Protein AF-A0A9X5BGC5-F1 (afdb_monomer)

Organism: NCBI:txid2320879

Secondary structure (DSSP, 8-state):
--HHHHHHHHHHHHHHHHHHHHHHHHHHIIIIIS-TTT----HHHHHHHHHHHHHHHHHHHHHHHHHHHHHHHHHHHHHHHHHHHHHHHHHHHHHHHHHHHHHHHHHHHHHHHHHHHHHHHHHHHHHHHHHHHHHHHHHHHHHHHHHHHHHHHHHHHHHHHHHHHHHHHHS-TT-HHHHHHHHHHHHHHHHHHHHHHHHHHHHHHHHHHHHHHT--HHHHHHHHHHHHHHTT-GGGHHHHHHHHHHHHHTTS---SSS-TTHHHHHHHHHHHHHHHHHHHHHHTTTT-

Foldseek 3Di:
DPPPVVVVVVVVVVVVLVVCLVVVLVCCCPPPDPDPPHDPDDPVVNVVVNVVSVVVSVVVVVVVVVVVVVVVVVVVVVVVVVVVVVVVVVVVVVVVVVVVVVVVLVVLLVVLLVVLVVLVVLLVLLLQQLLLLLLLLVCLVVLVVQLVVLVVVLVVLVVVLVVLVVVLVVDDPPPPVVNVVSVVVNVVSVVVSVVSVVSNVVSVVVNVVSCVSNDCPSNVVSLVVSCVSCVPPPLCPVLNVLSVVSVVPSNDDDDDDDDNSPVSVVSSVVSVVSSVSSSVCSSVVVVD

Solvent-accessible surface area (backbone atoms only — not comparable to full-atom values): 15457 Å² total; per-residue (Å²): 144,77,64,75,63,58,55,53,52,52,52,50,51,51,51,50,49,52,50,52,64,60,48,50,61,55,50,45,45,60,67,48,59,71,32,92,86,80,44,90,79,52,74,68,58,50,52,51,51,53,49,50,50,52,47,50,50,54,49,53,52,50,51,52,53,50,50,52,52,50,53,52,51,52,51,52,51,51,53,49,52,48,52,53,50,53,50,51,53,52,52,49,51,53,50,52,52,51,48,55,52,52,51,48,52,52,48,54,37,50,52,39,45,54,52,47,51,52,50,52,54,40,48,53,49,19,55,56,25,42,48,34,24,28,57,30,59,67,50,45,58,63,36,51,51,49,31,52,50,32,49,51,54,37,52,52,44,52,53,52,45,51,55,45,54,56,48,57,74,67,53,60,87,86,43,60,68,59,54,53,51,50,51,53,53,42,52,55,46,49,55,50,40,56,52,35,50,50,54,27,51,52,31,47,49,53,41,50,52,36,55,61,62,21,46,47,63,63,19,51,54,29,48,52,52,51,51,64,74,41,70,87,40,77,77,36,49,65,34,51,51,45,50,50,50,51,62,64,49,47,81,58,86,80,84,87,83,77,58,92,70,48,66,64,53,55,51,52,50,51,39,50,50,37,45,50,54,32,46,56,44,56,43,70,49,71,89,112

Sequence (288 aa):
MKNKGYAKIIIWIIVLYIVVSTFIPIIFKYAIFENPTLSNLSNNEWAGFLGSYVGGILGGLGTLIALYITVKNSMTVQEENKRETDQRIEEEYKRHQAEIAAEKEKNDKRDRQQFVNSIAKELGVYITHISKYHYAGLDAENLRDRVSNAKTELNQIEQKLKIVDDKLSAVNVDDSDEIIRVSAERDTIVDEKDRLNRIYNEALAAQRSNSEFGNRLAANEAFFTLKAVLSNIKLADNFQQKLNEVHCGAGFKHSQEEVYGQWIGAETEELIQEFTVFMNKYVENVEK

Mean predicted aligned error: 13.25 Å

Radius of gyration: 57.86 Å; Cα contacts (8 Å, |Δi|>4): 143; chains: 1; bounding box: 101×54×174 Å

Nearest PDB structures (foldseek):
  5xg2-assembly1_A  TM=5.505E-01  e=5.602E-02  Pyrococcus yayanosii CH1
  3ja6-assembly1_I  TM=3.125E-01  e=7.443E-01  Escherichia coli
  3zx6-assembly1_A  TM=3.187E-01  e=1.792E+00  Archaeoglobus fulgidus DSM 4304
  3zx6-assembly1_B  TM=3.444E-01  e=3.726E+00  Archaeoglobus fulgidus DSM 4304

Structure (mmCIF, N/CA/C/O backbone):
data_AF-A0A9X5BGC5-F1
#
_entry.id   AF-A0A9X5BGC5-F1
#
loop_
_atom_site.group_PDB
_atom_site.id
_atom_site.type_symbol
_atom_site.label_atom_id
_atom_site.label_alt_id
_atom_site.label_comp_id
_atom_site.label_asym_id
_atom_site.label_entity_id
_atom_site.label_seq_id
_atom_site.pdbx_PDB_ins_code
_atom_site.Cartn_x
_atom_site.Cartn_y
_atom_site.Cartn_z
_atom_site.occupancy
_atom_site.B_iso_or_equiv
_atom_site.auth_seq_id
_atom_site.auth_comp_id
_atom_site.auth_asym_id
_atom_site.auth_atom_id
_atom_site.pdbx_PDB_model_num
ATOM 1 N N . MET A 1 1 ? -44.991 -4.731 57.241 1.00 40.78 1 MET A N 1
ATOM 2 C CA . MET A 1 1 ? -46.195 -4.482 58.081 1.00 40.78 1 MET A CA 1
ATOM 3 C C . MET A 1 1 ? -46.757 -5.764 58.746 1.00 40.78 1 MET A C 1
ATOM 5 O O . MET A 1 1 ? -47.944 -6.027 58.635 1.00 40.78 1 MET A O 1
ATOM 9 N N . LYS A 1 2 ? -45.959 -6.554 59.493 1.00 41.94 2 LYS A N 1
ATOM 10 C CA . LYS A 1 2 ? -46.432 -7.772 60.213 1.00 41.94 2 LYS A CA 1
ATOM 11 C C . LYS A 1 2 ? -46.195 -7.772 61.743 1.00 41.94 2 LYS A C 1
ATOM 13 O O . LYS A 1 2 ? -46.570 -8.727 62.406 1.00 41.94 2 LYS A O 1
ATOM 18 N N . ASN A 1 3 ? -45.653 -6.696 62.330 1.00 51.78 3 ASN A N 1
ATOM 19 C CA . ASN A 1 3 ? -45.259 -6.670 63.755 1.00 51.78 3 ASN A CA 1
ATOM 20 C C . ASN A 1 3 ? -46.362 -6.295 64.763 1.00 51.78 3 ASN A C 1
ATOM 22 O O . ASN A 1 3 ? -46.197 -6.537 65.956 1.00 51.78 3 ASN A O 1
ATOM 26 N N . LYS A 1 4 ? -47.492 -5.711 64.334 1.00 49.69 4 LYS A N 1
ATOM 27 C CA . LYS A 1 4 ? -48.501 -5.192 65.283 1.00 49.69 4 LYS A CA 1
ATOM 28 C C . LYS A 1 4 ? -49.314 -6.286 65.996 1.00 49.69 4 LYS A C 1
ATOM 30 O O . LYS A 1 4 ? -49.809 -6.036 67.090 1.00 49.69 4 LYS A O 1
ATOM 35 N N . GLY A 1 5 ? -49.446 -7.478 65.404 1.00 55.41 5 GLY A N 1
ATOM 36 C CA . GLY A 1 5 ? -50.178 -8.602 66.007 1.00 55.41 5 GLY A CA 1
ATOM 37 C C . GLY A 1 5 ? -49.408 -9.266 67.151 1.00 55.41 5 GLY A C 1
ATOM 38 O O . GLY A 1 5 ? -49.936 -9.422 68.248 1.00 55.41 5 GLY A O 1
ATOM 39 N N . TYR A 1 6 ? -48.128 -9.567 66.924 1.00 61.78 6 TYR A N 1
ATOM 40 C CA . TYR A 1 6 ? -47.269 -10.234 67.907 1.00 61.78 6 TYR A CA 1
ATOM 41 C C . TYR A 1 6 ? -46.990 -9.373 69.138 1.00 61.78 6 TYR A C 1
ATOM 43 O O . TYR A 1 6 ? -47.007 -9.885 70.251 1.00 61.78 6 TYR A O 1
ATOM 51 N N . ALA A 1 7 ? -46.833 -8.057 68.964 1.00 62.00 7 ALA A N 1
ATOM 52 C CA . ALA A 1 7 ? -46.654 -7.140 70.086 1.00 62.00 7 ALA A CA 1
ATOM 53 C C . ALA A 1 7 ? -47.840 -7.180 71.069 1.00 62.00 7 ALA A C 1
ATOM 55 O O . ALA A 1 7 ? -47.632 -7.199 72.277 1.00 62.00 7 ALA A O 1
ATOM 56 N N . LYS A 1 8 ? -49.083 -7.266 70.569 1.00 68.25 8 LYS A N 1
ATOM 57 C CA . LYS A 1 8 ? -50.276 -7.386 71.425 1.00 68.25 8 LYS A CA 1
ATOM 58 C C . LYS A 1 8 ? -50.314 -8.713 72.183 1.00 68.25 8 LYS A C 1
ATOM 60 O O . LYS A 1 8 ? -50.651 -8.718 73.360 1.00 68.25 8 LYS A O 1
ATOM 65 N N . ILE A 1 9 ? -49.954 -9.817 71.529 1.00 72.00 9 ILE A N 1
ATOM 66 C CA . ILE A 1 9 ? -49.926 -11.151 72.149 1.00 72.00 9 ILE A CA 1
ATOM 67 C C . ILE A 1 9 ? -48.842 -11.221 73.232 1.00 72.00 9 ILE A C 1
ATOM 69 O O . ILE A 1 9 ? -49.109 -11.701 74.327 1.00 72.00 9 ILE A O 1
ATOM 73 N N . ILE A 1 10 ? -47.652 -10.676 72.969 1.00 74.19 10 ILE A N 1
ATOM 74 C CA . ILE A 1 10 ? -46.555 -10.613 73.945 1.00 74.19 10 ILE A CA 1
ATOM 75 C C . ILE A 1 10 ? -46.960 -9.779 75.166 1.00 74.19 10 ILE A C 1
ATOM 77 O O . ILE A 1 10 ? -46.735 -10.209 76.292 1.00 74.19 10 ILE A O 1
ATOM 81 N N . ILE A 1 11 ? -47.618 -8.630 74.965 1.00 76.75 11 ILE A N 1
ATOM 82 C CA . ILE A 1 11 ? -48.137 -7.810 76.071 1.00 76.75 11 ILE A CA 1
ATOM 83 C C . ILE A 1 11 ? -49.156 -8.600 76.903 1.00 76.75 11 ILE A C 1
ATOM 85 O O . ILE A 1 11 ? -49.064 -8.600 78.126 1.00 76.75 11 ILE A O 1
ATOM 89 N N . TRP A 1 12 ? -50.081 -9.321 76.266 1.00 77.94 12 TRP A N 1
ATOM 90 C CA . TRP A 1 12 ? -51.044 -10.173 76.972 1.00 77.94 12 TRP A CA 1
ATOM 91 C C . TRP A 1 12 ? -50.382 -11.312 77.753 1.00 77.94 12 TRP A C 1
ATOM 93 O O . TRP A 1 12 ? -50.798 -11.586 78.875 1.00 77.94 12 TRP A O 1
ATOM 103 N N . ILE A 1 13 ? -49.337 -11.938 77.204 1.00 78.81 13 ILE A N 1
ATOM 104 C CA . ILE A 1 13 ? -48.563 -12.979 77.895 1.00 78.81 13 ILE A CA 1
ATOM 105 C C . ILE A 1 13 ? -47.839 -12.392 79.110 1.00 78.81 13 ILE A C 1
ATOM 107 O O . ILE A 1 13 ? -47.879 -12.997 80.174 1.00 78.81 13 ILE A O 1
ATOM 111 N N . ILE A 1 14 ? -47.237 -11.205 78.990 1.00 80.19 14 ILE A N 1
ATOM 112 C CA . ILE A 1 14 ? -46.570 -10.519 80.109 1.00 80.19 14 ILE A CA 1
ATOM 113 C C . ILE A 1 14 ? -47.584 -10.140 81.195 1.00 80.19 14 ILE A C 1
ATOM 115 O O . ILE A 1 14 ? -47.328 -10.358 82.375 1.00 80.19 14 ILE A O 1
ATOM 119 N N . VAL A 1 15 ? -48.755 -9.623 80.818 1.00 82.00 15 VAL A N 1
ATOM 120 C CA . VAL A 1 15 ? -49.825 -9.286 81.770 1.00 82.00 15 VAL A CA 1
ATOM 121 C C . VAL A 1 15 ? -50.340 -10.538 82.475 1.00 82.00 15 VAL A C 1
ATOM 123 O O . VAL A 1 15 ? -50.422 -10.547 83.699 1.00 82.00 15 VAL A O 1
ATOM 126 N N . LEU A 1 16 ? -50.632 -11.609 81.732 1.00 82.31 16 LEU A N 1
ATOM 127 C CA . LEU A 1 16 ? -51.055 -12.888 82.305 1.00 82.31 16 LEU A CA 1
ATOM 128 C C . LEU A 1 16 ? -49.986 -13.441 83.249 1.00 82.31 16 LEU A C 1
ATOM 130 O O . LEU A 1 16 ? -50.307 -13.887 84.345 1.00 82.31 16 LEU A O 1
ATOM 134 N N . TYR A 1 17 ? -48.720 -13.360 82.851 1.00 79.44 17 TYR A N 1
ATOM 135 C CA . TYR A 1 17 ? -47.593 -13.781 83.662 1.00 79.44 17 TYR A CA 1
ATOM 136 C C . TYR A 1 17 ? -47.502 -12.997 84.970 1.00 79.44 17 TYR A C 1
ATOM 138 O O . TYR A 1 17 ? -47.373 -13.618 86.017 1.00 79.44 17 TYR A O 1
ATOM 146 N N . ILE A 1 18 ? -47.635 -11.667 84.942 1.00 80.94 18 ILE A N 1
ATOM 147 C CA . ILE A 1 18 ? -47.631 -10.815 86.142 1.00 80.94 18 ILE A CA 1
ATOM 148 C C . ILE A 1 18 ? -48.821 -11.152 87.047 1.00 80.94 18 ILE A C 1
ATOM 150 O O . ILE A 1 18 ? -48.639 -11.353 88.243 1.00 80.94 18 ILE A O 1
ATOM 154 N N . VAL A 1 19 ? -50.024 -11.281 86.481 1.00 82.06 19 VAL A N 1
ATOM 155 C CA . VAL A 1 19 ? -51.245 -11.623 87.228 1.00 82.06 19 VAL A CA 1
ATOM 156 C C . VAL A 1 19 ? -51.087 -12.983 87.909 1.00 82.06 19 VAL A C 1
ATOM 158 O O . VAL A 1 19 ? -51.220 -13.089 89.125 1.00 82.06 19 VAL A O 1
ATOM 161 N N . VAL A 1 20 ? -50.731 -14.022 87.158 1.00 77.75 20 VAL A N 1
ATOM 162 C CA . VAL A 1 20 ? -50.522 -15.373 87.696 1.00 77.75 20 VAL A CA 1
ATOM 163 C C . VAL A 1 20 ? -49.398 -15.372 88.740 1.00 77.75 20 VAL A C 1
ATOM 165 O O . VAL A 1 20 ? -49.556 -15.947 89.815 1.00 77.75 20 VAL A O 1
ATOM 168 N N . SER A 1 21 ? -48.318 -14.631 88.487 1.00 70.19 21 SER A N 1
ATOM 169 C CA . SER A 1 21 ? -47.197 -14.442 89.413 1.00 70.19 21 SER A CA 1
ATOM 170 C C . SER A 1 21 ? -47.600 -13.791 90.736 1.00 70.19 21 SER A C 1
ATOM 172 O O . SER A 1 21 ? -47.079 -14.168 91.778 1.00 70.19 21 SER A O 1
ATOM 174 N N . THR A 1 22 ? -48.537 -12.845 90.737 1.00 75.31 22 THR A N 1
ATOM 175 C CA . THR A 1 22 ? -48.997 -12.175 91.963 1.00 75.31 22 THR A CA 1
ATOM 176 C C . THR A 1 22 ? -50.067 -12.975 92.705 1.00 75.31 22 THR A C 1
ATOM 178 O O . THR A 1 22 ? -50.044 -13.034 93.933 1.00 75.31 22 THR A O 1
ATOM 181 N N . PHE A 1 23 ? -50.996 -13.614 91.991 1.00 78.50 23 PHE A N 1
ATOM 182 C CA . PH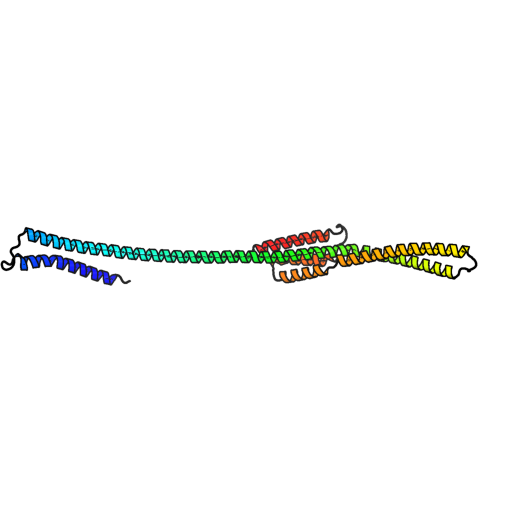E A 1 23 ? -52.143 -14.280 92.614 1.00 78.50 23 PHE A CA 1
ATOM 183 C C . PHE A 1 23 ? -51.836 -15.692 93.121 1.00 78.50 23 PHE A C 1
ATOM 185 O O . PHE A 1 23 ? -52.359 -16.075 94.166 1.00 78.50 23 PHE A O 1
ATOM 192 N N . ILE A 1 24 ? -50.966 -16.457 92.454 1.00 76.25 24 ILE A N 1
ATOM 193 C CA . ILE A 1 24 ? -50.617 -17.820 92.886 1.00 76.25 24 ILE A CA 1
ATOM 194 C C . ILE A 1 24 ? -50.033 -17.863 94.317 1.00 76.25 24 ILE A C 1
ATOM 196 O O . ILE A 1 24 ? -50.520 -18.667 95.112 1.00 76.25 24 ILE A O 1
ATOM 200 N N . PRO A 1 25 ? -49.077 -16.997 94.716 1.00 72.25 25 PRO A N 1
ATOM 201 C CA . PRO A 1 25 ? -48.566 -16.966 96.091 1.00 72.25 25 PRO A CA 1
ATOM 202 C C . PRO A 1 25 ? -49.643 -16.660 97.136 1.00 72.25 25 PRO A C 1
ATOM 204 O O . PRO A 1 25 ? -49.620 -17.221 98.229 1.00 72.25 25 PRO A O 1
ATOM 207 N N . ILE A 1 26 ? -50.605 -15.797 96.793 1.00 73.50 26 ILE A N 1
ATOM 208 C CA . ILE A 1 26 ? -51.727 -15.430 97.667 1.00 73.50 26 ILE A CA 1
ATOM 209 C C . ILE A 1 26 ? -52.671 -16.624 97.844 1.00 73.50 26 ILE A C 1
ATOM 211 O O . ILE A 1 26 ? -53.070 -16.931 98.965 1.00 73.50 26 ILE A O 1
ATOM 215 N N . ILE A 1 27 ? -52.994 -17.327 96.755 1.00 74.06 27 ILE A N 1
ATOM 216 C CA . ILE A 1 27 ? -53.831 -18.533 96.788 1.00 74.06 27 ILE A CA 1
ATOM 217 C C . ILE A 1 27 ? -53.158 -19.615 97.631 1.00 74.06 27 ILE A C 1
ATOM 219 O O . ILE A 1 27 ? -53.791 -20.181 98.517 1.00 74.06 27 ILE A O 1
ATOM 223 N N . PHE A 1 28 ? -51.869 -19.869 97.410 1.00 68.44 28 PHE A N 1
ATOM 224 C CA . PHE A 1 28 ? -51.131 -20.864 98.175 1.00 68.44 28 PHE A CA 1
ATOM 225 C C . PHE A 1 28 ? -51.047 -20.512 99.672 1.00 68.44 28 PHE A C 1
ATOM 227 O O . PHE A 1 28 ? -51.262 -21.401 100.499 1.00 68.44 28 PHE A O 1
ATOM 234 N N . LYS A 1 29 ? -50.837 -19.230 100.026 1.00 66.56 29 LYS A N 1
ATOM 235 C CA . LYS A 1 29 ? -50.874 -18.730 101.416 1.00 66.56 29 LYS A CA 1
ATOM 236 C C . LYS A 1 29 ? -52.149 -19.162 102.145 1.00 66.56 29 LYS A C 1
ATOM 238 O O . LYS A 1 29 ? -52.067 -19.791 103.195 1.00 66.56 29 LYS A O 1
ATOM 243 N N . TYR A 1 30 ? -53.313 -18.854 101.578 1.00 67.12 30 TYR A N 1
ATOM 244 C CA . TYR A 1 30 ? -54.592 -19.081 102.256 1.00 67.12 30 TYR A CA 1
ATOM 245 C C . TYR A 1 30 ? -55.135 -20.507 102.099 1.00 67.12 30 TYR A C 1
ATOM 247 O O . TYR A 1 30 ? -55.783 -21.015 103.008 1.00 67.12 30 TYR A O 1
ATOM 255 N N . ALA A 1 31 ? -54.889 -21.167 100.964 1.00 64.00 31 ALA A N 1
ATOM 256 C CA . ALA A 1 31 ? -55.467 -22.481 100.679 1.00 64.00 31 ALA A CA 1
ATOM 257 C C . ALA A 1 31 ? -54.651 -23.650 101.254 1.00 64.00 31 ALA A C 1
ATOM 259 O O . ALA A 1 31 ? -55.241 -24.664 101.627 1.00 64.00 31 ALA A O 1
ATOM 260 N N . ILE A 1 32 ? -53.318 -23.528 101.312 1.00 59.97 32 ILE A N 1
ATOM 261 C CA . ILE A 1 32 ? -52.421 -24.620 101.730 1.00 59.97 32 ILE A CA 1
ATOM 262 C C . ILE A 1 32 ? -51.730 -24.323 103.069 1.00 59.97 32 ILE A C 1
ATOM 264 O O . ILE A 1 32 ? -51.610 -25.234 103.881 1.00 59.97 32 ILE A O 1
ATOM 268 N N . PHE A 1 33 ? -51.300 -23.081 103.330 1.00 56.81 33 PHE A N 1
ATOM 269 C CA . PHE A 1 33 ? -50.423 -22.780 104.476 1.00 56.81 33 PHE A CA 1
ATOM 270 C C . PHE A 1 33 ? -51.137 -22.290 105.749 1.00 56.81 33 PHE A C 1
ATOM 272 O O . PHE A 1 33 ? -50.662 -22.578 106.841 1.00 56.81 33 PHE A O 1
ATOM 279 N N . GLU A 1 34 ? -52.279 -21.601 105.644 1.00 59.12 34 GLU A N 1
ATOM 280 C CA . GLU A 1 34 ? -53.110 -21.197 106.802 1.00 59.12 34 GLU A CA 1
ATOM 281 C C . GLU A 1 34 ? -54.239 -22.202 107.129 1.00 59.12 34 GLU A C 1
ATOM 283 O O . GLU A 1 34 ? -55.056 -21.958 108.017 1.00 59.12 34 GLU A O 1
ATOM 288 N N . ASN A 1 35 ? -54.292 -23.351 106.442 1.00 59.06 35 ASN A N 1
ATOM 289 C CA . ASN A 1 35 ? -55.286 -24.394 106.695 1.00 59.06 35 ASN A CA 1
ATOM 290 C C . ASN A 1 35 ? -54.705 -25.496 107.614 1.00 59.06 35 ASN A C 1
ATOM 292 O O . ASN A 1 35 ? -53.858 -26.274 107.170 1.00 59.06 35 ASN A O 1
ATOM 296 N N . PRO A 1 36 ? -55.173 -25.634 108.871 1.00 55.62 36 PRO A N 1
ATOM 297 C CA . PRO A 1 36 ? -54.557 -26.498 109.887 1.00 55.62 36 PRO A CA 1
ATOM 298 C C . PRO A 1 36 ? -54.699 -28.009 109.631 1.00 55.62 36 PRO A C 1
ATOM 300 O O . PRO A 1 36 ? -54.238 -28.811 110.439 1.00 55.62 36 PRO A O 1
ATOM 303 N N . THR A 1 37 ? -55.340 -28.420 108.534 1.00 54.75 37 THR A N 1
ATOM 304 C CA . THR A 1 37 ? -55.614 -29.834 108.237 1.00 54.75 37 THR A CA 1
ATOM 305 C C . THR A 1 37 ? -54.603 -30.510 107.306 1.00 54.75 37 THR A C 1
ATOM 307 O O . THR A 1 37 ? -54.600 -31.738 107.260 1.00 54.75 37 THR A O 1
ATOM 310 N N . LEU A 1 38 ? -53.735 -29.776 106.588 1.00 53.09 38 LEU A N 1
ATOM 311 C CA . LEU A 1 38 ? -52.909 -30.370 105.516 1.00 53.09 38 LEU A CA 1
ATOM 312 C C . LEU A 1 38 ? -51.406 -30.010 105.492 1.00 53.09 38 LEU A C 1
ATOM 314 O O . LEU A 1 38 ? -50.678 -30.688 104.771 1.00 53.09 38 LEU A O 1
ATOM 318 N N . SER A 1 39 ? -50.889 -29.036 106.260 1.00 45.97 39 SER A N 1
ATOM 319 C CA . SER A 1 39 ? -49.430 -28.794 106.385 1.00 45.97 39 SER A CA 1
ATOM 320 C C . SER A 1 39 ? -49.088 -27.720 107.436 1.00 45.97 39 SER A C 1
ATOM 322 O O . SER A 1 39 ? -49.755 -26.696 107.493 1.00 45.97 39 SER A O 1
ATOM 324 N N . ASN A 1 40 ? -48.005 -27.911 108.206 1.00 57.84 40 ASN A N 1
ATOM 325 C CA . ASN A 1 40 ? -47.467 -26.969 109.208 1.00 57.84 40 ASN A CA 1
ATOM 326 C C . ASN A 1 40 ? -46.007 -26.598 108.850 1.00 57.84 40 ASN A C 1
ATOM 328 O O . ASN A 1 40 ? -45.061 -27.009 109.519 1.00 57.84 40 ASN A O 1
ATOM 332 N N . LEU A 1 41 ? -45.816 -25.890 107.733 1.00 57.09 41 LEU A N 1
ATOM 333 C CA . LEU A 1 41 ? -44.490 -25.440 107.285 1.00 57.09 41 LEU A CA 1
ATOM 334 C C . LEU A 1 41 ? -44.085 -24.154 108.020 1.00 57.09 41 LEU A C 1
ATOM 336 O O . LEU A 1 41 ? -44.901 -23.262 108.250 1.00 57.09 41 LEU A O 1
ATOM 340 N N . SER A 1 42 ? -42.813 -24.053 108.391 1.00 63.44 42 SER A N 1
ATOM 341 C CA . SER A 1 42 ? -42.238 -22.906 109.091 1.00 63.44 42 SER A CA 1
ATOM 342 C C . SER A 1 42 ? -42.076 -21.688 108.171 1.00 63.44 42 SER A C 1
ATOM 344 O O . SER A 1 42 ? -41.873 -21.809 106.962 1.00 63.44 42 SER A O 1
ATOM 346 N N . ASN A 1 43 ? -42.077 -20.481 108.748 1.00 62.00 43 ASN A N 1
ATOM 347 C CA . ASN A 1 43 ? -41.856 -19.229 108.005 1.00 62.00 43 ASN A CA 1
ATOM 348 C C . ASN A 1 43 ? -40.552 -19.227 107.177 1.00 62.00 43 ASN A C 1
ATOM 350 O O . ASN A 1 43 ? -40.481 -18.551 106.151 1.00 62.00 43 ASN A O 1
ATOM 354 N N . ASN A 1 44 ? -39.539 -19.996 107.595 1.00 65.56 44 ASN A N 1
ATOM 355 C CA . ASN A 1 44 ? -38.289 -20.162 106.851 1.00 65.56 44 ASN A CA 1
ATOM 356 C C . ASN A 1 44 ? -38.479 -20.965 105.555 1.00 65.56 44 ASN A C 1
ATOM 358 O O . ASN A 1 44 ? -37.908 -20.607 104.526 1.00 65.56 44 ASN A O 1
ATOM 362 N N . GLU A 1 45 ? -39.300 -22.015 105.574 1.00 69.25 45 GLU A N 1
ATOM 363 C CA . GLU A 1 45 ? -39.626 -22.802 104.377 1.00 69.25 45 GLU A CA 1
ATOM 364 C C . GLU A 1 45 ? -40.482 -21.983 103.402 1.00 69.25 45 GLU A C 1
ATOM 366 O O . GLU A 1 45 ? -40.272 -22.033 102.189 1.00 69.25 45 GLU A O 1
ATOM 371 N N . TRP A 1 46 ? -41.377 -21.141 103.931 1.00 68.31 46 TRP A N 1
ATOM 372 C CA . TRP A 1 46 ? -42.183 -20.212 103.138 1.00 68.31 46 TRP A CA 1
ATOM 373 C C . TRP A 1 46 ? -41.347 -19.125 102.455 1.00 68.31 46 TRP A C 1
ATOM 375 O O . TRP A 1 46 ? -41.513 -18.874 101.261 1.00 68.31 46 TRP A O 1
ATOM 385 N N . ALA A 1 47 ? -40.406 -18.514 103.177 1.00 67.38 47 ALA A N 1
ATOM 386 C CA . ALA A 1 47 ? -39.481 -17.543 102.599 1.00 67.38 47 ALA A CA 1
ATOM 387 C C . ALA A 1 47 ? -38.609 -18.175 101.497 1.00 67.38 47 ALA A C 1
ATOM 389 O O . ALA A 1 47 ? -38.378 -17.548 100.462 1.00 67.38 47 ALA A O 1
ATOM 390 N N . GLY A 1 48 ? -38.189 -19.434 101.678 1.00 71.31 48 GLY A N 1
ATOM 391 C CA . GLY A 1 48 ? -37.454 -20.205 100.672 1.00 71.31 48 GLY A CA 1
ATOM 392 C C . GLY A 1 48 ? -38.273 -20.510 99.412 1.00 71.31 48 GLY A C 1
ATOM 393 O O . GLY A 1 48 ? -37.775 -20.329 98.300 1.00 71.31 48 GLY A O 1
ATOM 394 N N . PHE A 1 49 ? -39.541 -20.909 99.559 1.00 74.88 49 PHE A N 1
ATOM 395 C CA . PHE A 1 49 ? -40.457 -21.141 98.434 1.00 74.88 49 PHE A CA 1
ATOM 396 C C . PHE A 1 49 ? -40.790 -19.850 97.679 1.00 74.88 49 PHE A C 1
ATOM 398 O O . PHE A 1 49 ? -40.733 -19.805 96.453 1.00 74.88 49 PHE A O 1
ATOM 405 N N . LEU A 1 50 ? -41.113 -18.775 98.397 1.00 72.38 50 LEU A N 1
ATOM 406 C CA . LEU A 1 50 ? -41.460 -17.502 97.773 1.00 72.38 50 LEU A CA 1
ATOM 407 C C . LEU A 1 50 ? -40.241 -16.884 97.075 1.00 72.38 50 LEU A C 1
ATOM 409 O O . LEU A 1 50 ? -40.365 -16.355 95.973 1.00 72.38 50 LEU A O 1
ATOM 413 N N . GLY A 1 51 ? -39.051 -17.028 97.668 1.00 74.56 51 GLY A N 1
ATOM 414 C CA . GLY A 1 51 ? -37.781 -16.651 97.053 1.00 74.56 51 GLY A CA 1
ATOM 415 C C . GLY A 1 51 ? -37.470 -17.441 95.778 1.00 74.56 51 GLY A C 1
ATOM 416 O O . GLY A 1 51 ? -37.071 -16.840 94.783 1.00 74.56 51 GLY A O 1
ATOM 417 N N . SER A 1 52 ? -37.700 -18.760 95.758 1.00 79.88 52 SER A N 1
ATOM 418 C CA . SER A 1 52 ? -37.485 -19.587 94.558 1.00 79.88 52 SER A CA 1
ATOM 419 C C . SER A 1 52 ? -38.526 -19.327 93.467 1.00 79.88 52 SER A C 1
ATOM 421 O O . SER A 1 52 ? -38.181 -19.295 92.288 1.00 79.88 52 SER A O 1
ATOM 423 N N . TYR A 1 53 ? -39.774 -19.050 93.844 1.00 76.88 53 TYR A N 1
ATOM 424 C CA . TYR A 1 53 ? -40.848 -18.681 92.927 1.00 76.88 53 TYR A CA 1
ATOM 425 C C . TYR A 1 53 ? -40.610 -17.308 92.282 1.00 76.88 53 TYR A C 1
ATOM 427 O O . TYR A 1 53 ? -40.624 -17.191 91.057 1.00 76.88 53 TYR A O 1
ATOM 435 N N . VAL A 1 54 ? -40.305 -16.279 93.083 1.00 75.94 54 VAL A N 1
ATOM 436 C CA . VAL A 1 54 ? -39.930 -14.944 92.581 1.00 75.94 54 VAL A CA 1
ATOM 437 C C . VAL A 1 54 ? -38.644 -15.023 91.755 1.00 75.94 54 VAL A C 1
ATOM 439 O O . VAL A 1 54 ? -38.571 -14.421 90.687 1.00 75.94 54 VAL A O 1
ATOM 442 N N . GLY A 1 55 ? -37.656 -15.809 92.191 1.00 79.62 55 GLY A N 1
ATOM 443 C CA . GLY A 1 55 ? -36.434 -16.073 91.432 1.00 79.62 55 GLY A CA 1
ATOM 444 C C . GLY A 1 55 ? -36.701 -16.752 90.086 1.00 79.62 55 GLY A C 1
ATOM 445 O O . GLY A 1 55 ? -36.123 -16.353 89.079 1.00 79.62 55 GLY A O 1
ATOM 446 N N . GLY A 1 56 ? -37.625 -17.715 90.032 1.00 82.44 56 GLY A N 1
ATOM 447 C CA . GLY A 1 56 ? -38.072 -18.362 88.795 1.00 82.44 56 GLY A CA 1
ATOM 448 C C . GLY A 1 56 ? -38.818 -17.405 87.865 1.00 82.44 56 GLY A C 1
ATOM 449 O O . GLY A 1 56 ? -38.638 -17.463 86.648 1.00 82.44 56 GLY A O 1
ATOM 450 N N . ILE A 1 57 ? -39.594 -16.475 88.431 1.00 80.69 57 ILE A N 1
ATOM 451 C CA . ILE A 1 57 ? -40.286 -15.437 87.666 1.00 80.69 57 ILE A CA 1
ATOM 452 C C . ILE A 1 57 ? -39.284 -14.460 87.043 1.00 80.69 57 ILE A C 1
ATOM 454 O O . ILE A 1 57 ? -39.284 -14.196 85.842 1.00 80.69 57 ILE A O 1
ATOM 458 N N . LEU A 1 58 ? -38.373 -13.939 87.860 1.00 79.31 58 LEU A N 1
ATOM 459 C CA . LEU A 1 58 ? -37.321 -13.040 87.395 1.00 79.31 58 LEU A CA 1
ATOM 460 C C . LEU A 1 58 ? -36.396 -13.735 86.386 1.00 79.31 58 LEU A C 1
ATOM 462 O O . LEU A 1 58 ? -36.023 -13.127 85.384 1.00 79.31 58 LEU A O 1
ATOM 466 N N . GLY A 1 59 ? -36.093 -15.019 86.598 1.00 82.31 59 GLY A N 1
ATOM 467 C CA . GLY A 1 59 ? -35.329 -15.850 85.671 1.00 82.31 59 GLY A CA 1
ATOM 468 C C . GLY A 1 59 ? -36.024 -16.017 84.318 1.00 82.31 59 GLY A C 1
ATOM 469 O O . GLY A 1 59 ? -35.415 -15.748 83.285 1.00 82.31 59 GLY A O 1
ATOM 470 N N . GLY A 1 60 ? -37.312 -16.378 84.305 1.00 83.88 60 GLY A N 1
ATOM 471 C CA . GLY A 1 60 ? -38.090 -16.537 83.071 1.00 83.88 60 GLY A CA 1
ATOM 472 C C . GLY A 1 60 ? -38.260 -15.229 82.293 1.00 83.88 60 GLY A C 1
ATOM 473 O O . GLY A 1 60 ? -38.136 -15.209 81.065 1.00 83.88 60 GLY A O 1
ATOM 474 N N . LEU A 1 61 ? -38.471 -14.118 83.001 1.00 80.31 61 LEU A N 1
ATOM 475 C CA . LEU A 1 61 ? -38.566 -12.785 82.405 1.00 80.31 61 LEU A CA 1
ATOM 476 C C . LEU A 1 61 ? -37.210 -12.336 81.829 1.00 80.31 61 LEU A C 1
ATOM 478 O O . LEU A 1 61 ? -37.160 -11.801 80.721 1.00 80.31 61 LEU A O 1
ATOM 482 N N . GLY A 1 62 ? -36.106 -12.651 82.516 1.00 84.31 62 GLY A N 1
ATOM 483 C CA . GLY A 1 62 ? -34.744 -12.475 82.009 1.00 84.31 62 GLY A CA 1
ATOM 484 C C . GLY A 1 62 ? -34.477 -13.269 80.725 1.00 84.31 62 GLY A C 1
ATOM 485 O O . GLY A 1 62 ? -33.963 -12.709 79.757 1.00 84.31 62 GLY A O 1
ATOM 486 N N . THR A 1 63 ? -34.892 -14.539 80.664 1.00 88.94 63 THR A N 1
ATOM 487 C CA . THR A 1 63 ? -34.768 -15.375 79.457 1.00 88.94 63 THR A CA 1
ATOM 488 C C . THR A 1 63 ? -35.559 -14.808 78.278 1.00 88.94 63 THR A C 1
ATOM 490 O O . THR A 1 63 ? -35.033 -14.754 77.169 1.00 88.94 63 THR A O 1
ATOM 493 N N . LEU A 1 64 ? -36.794 -14.346 78.497 1.00 82.31 64 LEU A N 1
ATOM 494 C CA . LEU A 1 64 ? -37.627 -13.743 77.448 1.00 82.31 64 LEU A CA 1
ATOM 495 C C . LEU A 1 64 ? -37.019 -12.452 76.890 1.00 82.31 64 LEU A C 1
ATOM 497 O O . LEU A 1 64 ? -36.995 -12.262 75.672 1.00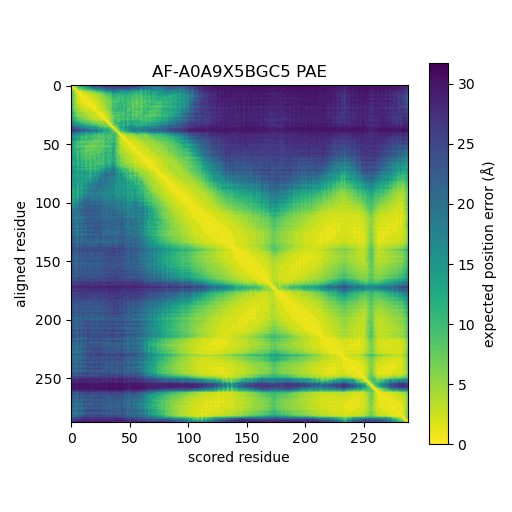 82.31 64 LEU A O 1
ATOM 501 N N . ILE A 1 65 ? -36.499 -11.586 77.764 1.00 80.75 65 ILE A N 1
ATOM 502 C CA . ILE A 1 65 ? -35.798 -10.364 77.353 1.00 80.75 65 ILE A CA 1
ATOM 503 C C . ILE A 1 65 ? -34.553 -10.721 76.533 1.00 80.75 65 ILE A C 1
ATOM 505 O O . ILE A 1 65 ? -34.349 -10.147 75.462 1.00 80.75 65 ILE A O 1
ATOM 509 N N . ALA A 1 66 ? -33.753 -11.691 76.987 1.00 85.06 66 ALA A N 1
ATOM 510 C CA . ALA A 1 66 ? -32.563 -12.143 76.269 1.00 85.06 66 ALA A CA 1
ATOM 511 C C . ALA A 1 66 ? -32.909 -12.679 74.869 1.00 85.06 66 ALA A C 1
ATOM 513 O O . ALA A 1 66 ? -32.329 -12.230 73.885 1.00 85.06 66 ALA A O 1
ATOM 514 N N . LEU A 1 67 ? -33.916 -13.553 74.756 1.00 88.69 67 LEU A N 1
ATOM 515 C CA . LEU A 1 67 ? -34.396 -14.100 73.480 1.00 88.69 67 LEU A CA 1
ATOM 516 C C . LEU A 1 67 ? -34.889 -13.008 72.525 1.00 88.69 67 LEU A C 1
ATOM 518 O O . LEU A 1 67 ? -34.586 -13.050 71.334 1.00 88.69 67 LEU A O 1
ATOM 522 N N . TYR A 1 68 ? -35.617 -12.014 73.038 1.00 82.38 68 TYR A N 1
ATOM 523 C CA . TYR A 1 68 ? -36.084 -10.884 72.237 1.00 82.38 68 TYR A CA 1
ATOM 524 C C . TYR A 1 68 ? -34.918 -10.066 71.664 1.00 82.38 68 TYR A C 1
ATOM 526 O O . TYR A 1 68 ? -34.924 -9.736 70.475 1.00 82.38 68 TYR A O 1
ATOM 534 N N . ILE A 1 69 ? -33.900 -9.776 72.484 1.00 84.56 69 ILE A N 1
ATOM 535 C CA . ILE A 1 69 ? -32.679 -9.091 72.038 1.00 84.56 69 ILE A CA 1
ATOM 536 C C . ILE A 1 69 ? -31.953 -9.939 70.986 1.00 84.56 69 ILE A C 1
ATOM 538 O O . ILE A 1 69 ? -31.604 -9.419 69.926 1.00 84.56 69 ILE A O 1
ATOM 542 N N . THR A 1 7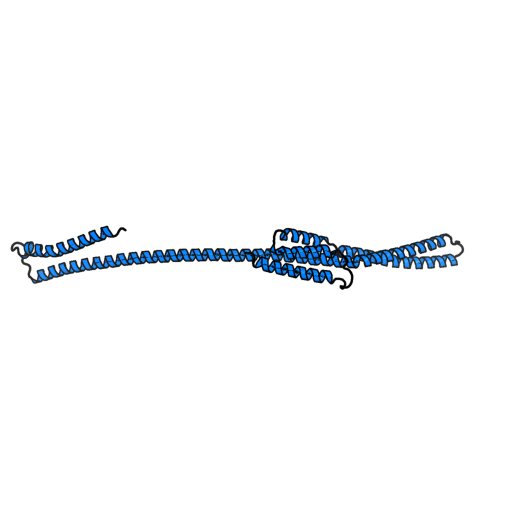0 ? -31.780 -11.241 71.234 1.00 88.38 70 THR A N 1
ATOM 543 C CA . THR A 1 70 ? -31.114 -12.162 70.303 1.00 88.38 70 THR A CA 1
ATOM 544 C C . THR A 1 70 ? -31.821 -12.212 68.952 1.00 88.38 70 THR A C 1
ATOM 546 O O . THR A 1 70 ? -31.172 -11.999 67.934 1.00 88.38 70 THR A O 1
ATOM 549 N N . VAL A 1 71 ? -33.142 -12.417 68.917 1.00 86.94 71 VAL A N 1
ATOM 550 C CA . VAL A 1 71 ? -33.911 -12.484 67.661 1.00 86.94 71 VAL A CA 1
ATOM 551 C C . VAL A 1 71 ? -33.821 -11.171 66.890 1.00 86.94 71 VAL A C 1
ATOM 553 O O . VAL A 1 71 ? -33.597 -11.187 65.679 1.00 86.94 71 VAL A O 1
ATOM 556 N N . LYS A 1 72 ? -33.958 -10.030 67.576 1.00 82.44 72 LYS A N 1
ATOM 557 C CA . LYS A 1 72 ? -33.858 -8.718 66.932 1.00 82.44 72 LYS A CA 1
ATOM 558 C C . LYS A 1 72 ? -32.478 -8.514 66.304 1.00 82.44 72 LYS A C 1
ATOM 560 O O . LYS A 1 72 ? -32.417 -8.142 65.137 1.00 82.44 72 LYS A O 1
ATOM 565 N N . ASN A 1 73 ? -31.406 -8.813 67.038 1.00 86.69 73 ASN A N 1
ATOM 566 C CA . ASN A 1 73 ? -30.038 -8.708 66.527 1.00 86.69 73 ASN A CA 1
ATOM 567 C C . ASN A 1 73 ? -29.788 -9.679 65.360 1.00 86.69 73 ASN A C 1
ATOM 569 O O . ASN A 1 73 ? -29.158 -9.309 64.376 1.00 86.69 73 ASN A O 1
ATOM 573 N N . SER A 1 74 ? -30.307 -10.910 65.415 1.00 85.38 74 SER A N 1
ATOM 574 C CA . SER A 1 74 ? -30.177 -11.864 64.306 1.00 85.38 74 SER A CA 1
ATOM 575 C C . SER A 1 74 ? -30.881 -11.384 63.035 1.00 85.38 74 SER A C 1
ATOM 577 O O . SER A 1 74 ? -30.351 -11.566 61.942 1.00 85.38 74 SER A O 1
ATOM 579 N N . MET A 1 75 ? -32.054 -10.757 63.158 1.00 87.25 75 MET A N 1
ATOM 580 C CA . MET A 1 75 ? -32.768 -10.196 62.009 1.00 87.25 75 MET A CA 1
ATOM 581 C C . MET A 1 75 ? -32.035 -8.998 61.403 1.00 87.25 75 MET A C 1
ATOM 583 O O . MET A 1 75 ? -31.911 -8.938 60.183 1.00 87.25 75 MET A O 1
ATOM 587 N N . THR A 1 76 ? -31.518 -8.078 62.225 1.00 88.06 76 THR A N 1
ATOM 588 C CA . THR A 1 76 ? -30.752 -6.927 61.719 1.00 88.06 76 THR A CA 1
ATOM 589 C C . THR A 1 76 ? -29.486 -7.383 61.004 1.00 88.06 76 THR A C 1
ATOM 591 O O . THR A 1 76 ? -29.233 -6.933 59.894 1.00 88.06 76 THR A O 1
ATOM 594 N N . VAL A 1 77 ? -28.762 -8.356 61.567 1.00 89.12 77 VAL A N 1
ATOM 595 C CA . VAL A 1 77 ? -27.571 -8.943 60.930 1.00 89.12 77 VAL A CA 1
ATOM 596 C C . VAL A 1 77 ? -27.922 -9.623 59.602 1.00 89.12 77 VAL A C 1
ATOM 598 O O . VAL A 1 77 ? -27.195 -9.480 58.626 1.00 89.12 77 VAL A O 1
ATOM 601 N N . GLN A 1 78 ? -29.049 -10.338 59.510 1.00 87.56 78 GLN A N 1
ATOM 602 C CA . GLN A 1 78 ? -29.479 -10.935 58.238 1.00 87.56 78 GLN A CA 1
ATOM 603 C C . GLN A 1 78 ? -29.851 -9.889 57.182 1.00 87.56 78 GLN A C 1
ATOM 605 O O . GLN A 1 78 ? -29.568 -10.094 56.003 1.00 87.56 78 GLN A O 1
ATOM 610 N N . GLU A 1 79 ? -30.511 -8.800 57.575 1.00 91.56 79 GLU A N 1
ATOM 611 C CA . GLU A 1 79 ? -30.850 -7.706 56.661 1.00 91.56 79 GLU A CA 1
ATOM 612 C C . GLU A 1 79 ? -29.598 -6.964 56.179 1.00 91.56 79 GLU A C 1
ATOM 614 O O . GLU A 1 79 ? -29.492 -6.673 54.988 1.00 91.56 79 GLU A O 1
ATOM 619 N N . GLU A 1 80 ? -28.637 -6.709 57.068 1.00 91.19 80 GLU A N 1
ATOM 620 C CA . GLU A 1 80 ? -27.342 -6.107 56.729 1.00 91.19 80 GLU A CA 1
ATOM 621 C C . GLU A 1 80 ? -26.534 -7.008 55.792 1.00 91.19 80 GLU A C 1
ATOM 623 O O . GLU A 1 80 ? -26.140 -6.552 54.723 1.00 91.19 80 GLU A O 1
ATOM 628 N N . ASN A 1 81 ? -26.401 -8.301 56.102 1.00 91.56 81 ASN A N 1
ATOM 629 C CA . ASN A 1 81 ? -25.692 -9.256 55.245 1.00 91.56 81 ASN A CA 1
ATOM 630 C C . ASN A 1 81 ? -26.311 -9.357 53.844 1.00 91.56 81 ASN A C 1
ATOM 632 O O . ASN A 1 81 ? -25.587 -9.463 52.856 1.00 91.56 81 ASN A O 1
ATOM 636 N N . LYS A 1 82 ? -27.648 -9.328 53.733 1.00 93.94 82 LYS A N 1
ATOM 637 C CA . LYS A 1 82 ? -28.328 -9.315 52.428 1.00 93.94 82 LYS A CA 1
ATOM 638 C C . LYS A 1 82 ? -28.019 -8.043 51.654 1.00 93.94 82 LYS A C 1
ATOM 640 O O . LYS A 1 82 ? -27.642 -8.135 50.496 1.00 93.94 82 LYS A O 1
ATOM 645 N N . ARG A 1 83 ? -28.117 -6.877 52.301 1.00 93.19 83 ARG A N 1
ATOM 646 C CA . ARG A 1 83 ? -27.784 -5.592 51.673 1.00 93.19 83 ARG A CA 1
ATOM 647 C C . ARG A 1 83 ? -26.334 -5.544 51.209 1.00 93.19 83 ARG A C 1
ATOM 649 O O . ARG A 1 83 ? -26.089 -5.113 50.092 1.00 93.19 83 ARG A O 1
ATOM 656 N N . GLU A 1 84 ? -25.399 -6.005 52.032 1.00 94.00 84 GLU A N 1
ATOM 657 C CA . GLU A 1 84 ? -23.983 -6.080 51.670 1.00 94.00 84 GLU A CA 1
ATOM 658 C C . GLU A 1 84 ? -23.767 -7.037 50.490 1.00 94.00 84 GLU A C 1
ATOM 660 O O . GLU A 1 84 ? -23.045 -6.718 49.551 1.00 94.00 84 GLU A O 1
ATOM 665 N N . THR A 1 85 ? -24.436 -8.193 50.493 1.00 94.00 85 THR A N 1
ATOM 666 C CA . THR A 1 85 ? -24.357 -9.159 49.386 1.00 94.00 85 THR A CA 1
ATOM 667 C C . THR A 1 85 ? -24.910 -8.569 48.089 1.00 94.00 85 THR A C 1
ATOM 669 O O . THR A 1 85 ? -24.250 -8.654 47.056 1.00 94.00 85 THR A O 1
ATOM 672 N N . ASP A 1 86 ? -26.077 -7.926 48.137 1.00 95.19 86 ASP A N 1
ATOM 673 C CA . ASP A 1 86 ? -26.703 -7.288 46.975 1.00 95.19 86 ASP A CA 1
ATOM 674 C C . ASP A 1 86 ? -25.823 -6.149 46.427 1.00 95.19 86 ASP A C 1
ATOM 676 O O . ASP A 1 86 ? -25.621 -6.052 45.217 1.00 95.19 86 ASP A O 1
ATOM 680 N N . GLN A 1 87 ? -25.230 -5.336 47.311 1.00 94.94 87 GLN A N 1
ATOM 681 C CA . GLN A 1 87 ? -24.269 -4.291 46.938 1.00 94.94 87 GLN A CA 1
ATOM 682 C C . GLN A 1 87 ? -23.034 -4.876 46.250 1.00 94.94 87 GLN A C 1
ATOM 684 O O . GLN A 1 87 ? -22.621 -4.380 45.203 1.00 94.94 87 GLN A O 1
ATOM 689 N N . ARG A 1 88 ? -22.472 -5.963 46.789 1.00 94.50 88 ARG A N 1
ATOM 690 C CA . ARG A 1 88 ? -21.318 -6.648 46.191 1.00 94.50 88 ARG A CA 1
ATOM 691 C C . ARG A 1 88 ? -21.635 -7.203 44.806 1.00 94.50 88 ARG A C 1
ATOM 693 O O . ARG A 1 88 ? -20.817 -7.046 43.905 1.00 94.50 88 ARG A O 1
ATOM 700 N N . ILE A 1 89 ? -22.811 -7.804 44.623 1.00 95.50 89 ILE A N 1
ATOM 701 C CA . ILE A 1 89 ? -23.263 -8.311 43.318 1.00 95.50 89 ILE A CA 1
ATOM 702 C C . ILE A 1 89 ? -23.418 -7.158 42.318 1.00 95.50 89 ILE A C 1
ATOM 704 O O . ILE A 1 89 ? -22.996 -7.278 41.168 1.00 95.50 89 ILE A O 1
ATOM 708 N N . GLU A 1 90 ? -23.989 -6.025 42.736 1.00 95.38 90 GLU A N 1
ATOM 709 C CA . GLU A 1 90 ? -24.141 -4.852 41.869 1.00 95.38 90 GLU A CA 1
ATOM 710 C C . GLU A 1 90 ? -22.781 -4.255 41.467 1.00 95.38 90 GLU A C 1
ATOM 712 O O . GLU A 1 90 ? -22.570 -3.905 40.302 1.00 95.38 90 GLU A O 1
ATOM 717 N N . GLU A 1 91 ? -21.841 -4.156 42.408 1.00 95.81 91 GLU A N 1
ATOM 718 C CA . GLU A 1 91 ? -20.474 -3.710 42.135 1.00 95.81 91 GLU A CA 1
ATOM 719 C C . GLU A 1 91 ? -19.740 -4.656 41.182 1.00 95.81 91 GLU A C 1
ATOM 721 O O . GLU A 1 91 ? -19.096 -4.195 40.239 1.00 95.81 91 GLU A O 1
ATOM 726 N N . GLU A 1 92 ? -19.849 -5.967 41.392 1.00 96.12 92 GLU A N 1
ATOM 727 C CA . GLU A 1 92 ? -19.246 -6.985 40.531 1.00 96.12 92 GLU A CA 1
ATOM 728 C C . GLU A 1 92 ? -19.828 -6.936 39.115 1.00 96.12 92 GLU A C 1
ATOM 730 O O . GLU A 1 92 ? -19.076 -6.930 38.141 1.00 96.12 92 GLU A O 1
ATOM 735 N N . TYR A 1 93 ? -21.147 -6.773 38.984 1.00 96.00 93 TYR A N 1
ATOM 736 C CA . TYR A 1 93 ? -21.801 -6.584 37.690 1.00 96.00 93 TYR A CA 1
ATOM 737 C C . TYR A 1 93 ? -21.290 -5.331 36.967 1.00 96.00 93 TYR A C 1
ATOM 739 O O . TYR A 1 93 ? -20.948 -5.394 35.785 1.00 96.00 93 TYR A O 1
ATOM 747 N N . LYS A 1 94 ? -21.179 -4.191 37.665 1.00 96.62 94 LYS A N 1
ATOM 748 C CA . LYS A 1 94 ? -20.627 -2.950 37.090 1.00 96.62 94 LYS A CA 1
ATOM 749 C C . LYS A 1 94 ? -19.173 -3.120 36.655 1.00 96.62 94 LYS A C 1
ATOM 751 O O . LYS A 1 94 ? -18.811 -2.656 35.576 1.00 96.62 94 LYS A O 1
ATOM 756 N N . ARG A 1 95 ? -18.351 -3.798 37.464 1.00 95.88 95 ARG A N 1
ATOM 757 C CA . ARG A 1 95 ? -16.950 -4.101 37.131 1.00 95.88 95 ARG A CA 1
ATOM 758 C C . ARG A 1 95 ? -16.850 -4.980 35.892 1.00 95.88 95 ARG A C 1
ATOM 760 O O . ARG A 1 95 ? -16.096 -4.643 34.989 1.00 95.88 95 ARG A O 1
ATOM 767 N N . HIS A 1 96 ? -17.647 -6.040 35.817 1.00 95.00 96 HIS A N 1
ATOM 768 C CA . HIS A 1 96 ? -17.651 -6.946 34.674 1.00 95.00 96 HIS A CA 1
ATOM 769 C C . HIS A 1 96 ? -18.099 -6.247 33.382 1.00 95.00 96 HIS A C 1
ATOM 771 O O . HIS A 1 96 ? -17.487 -6.422 32.333 1.00 95.00 96 HIS A O 1
ATOM 777 N N . GLN A 1 97 ? -19.115 -5.382 33.452 1.00 96.06 97 GLN A N 1
ATOM 778 C CA . GLN A 1 97 ? -19.533 -4.571 32.303 1.00 96.06 97 GLN A CA 1
ATOM 779 C C . GLN A 1 97 ? -18.440 -3.591 31.852 1.00 96.06 97 GLN A C 1
ATOM 781 O O . GLN A 1 97 ? -18.213 -3.433 30.653 1.00 96.06 97 GLN A O 1
ATOM 786 N N . ALA A 1 98 ? -17.738 -2.954 32.795 1.00 96.06 98 ALA A N 1
ATOM 787 C CA . ALA A 1 98 ? -16.608 -2.084 32.480 1.00 96.06 98 ALA A CA 1
ATOM 788 C C . ALA A 1 98 ? -15.438 -2.860 31.849 1.00 96.06 98 ALA A C 1
ATOM 790 O O . ALA A 1 98 ? -14.812 -2.365 30.916 1.00 96.06 98 ALA A O 1
ATOM 791 N N . GLU A 1 99 ? -15.175 -4.084 32.312 1.00 96.12 99 GLU A N 1
ATOM 792 C CA . GLU A 1 99 ? -14.158 -4.976 31.749 1.00 96.12 99 GLU A CA 1
ATOM 793 C C . GLU A 1 99 ? -14.493 -5.385 30.310 1.00 96.12 99 GLU A C 1
ATOM 795 O O . GLU A 1 99 ? -13.659 -5.214 29.423 1.00 96.12 99 GLU A O 1
ATOM 800 N N . ILE A 1 100 ? -15.734 -5.815 30.045 1.00 96.31 100 ILE A N 1
ATOM 801 C CA . ILE A 1 100 ? -16.207 -6.133 28.688 1.00 96.31 100 ILE A CA 1
ATOM 802 C C . ILE A 1 100 ? -16.082 -4.912 27.769 1.00 96.31 100 ILE A C 1
ATOM 804 O O . ILE A 1 100 ? -15.643 -5.035 26.623 1.00 96.31 100 ILE A O 1
ATOM 808 N N . ALA A 1 101 ? -16.466 -3.725 28.249 1.00 95.06 101 ALA A N 1
ATOM 809 C CA . ALA A 1 101 ? -16.371 -2.495 27.470 1.00 95.06 101 ALA A CA 1
ATOM 810 C C . ALA A 1 101 ? -14.912 -2.137 27.139 1.00 95.06 101 ALA A C 1
ATOM 812 O O . ALA A 1 101 ? -14.613 -1.826 25.986 1.00 95.06 101 ALA A O 1
ATOM 813 N N . ALA A 1 102 ? -14.006 -2.246 28.115 1.00 94.75 102 ALA A N 1
ATOM 814 C CA . ALA A 1 102 ? -12.581 -1.984 27.930 1.00 94.75 102 ALA A CA 1
ATOM 815 C C . ALA A 1 102 ? -11.917 -3.007 26.994 1.00 94.75 102 ALA A C 1
ATOM 817 O O . ALA A 1 102 ? -11.101 -2.642 26.145 1.00 94.75 102 ALA A O 1
ATOM 818 N N . GLU A 1 103 ? -12.276 -4.288 27.104 1.00 95.44 103 GLU A N 1
ATOM 819 C CA . GLU A 1 103 ? -11.780 -5.330 26.204 1.00 95.44 103 GLU A CA 1
ATOM 820 C C . GLU A 1 103 ? -12.275 -5.106 24.773 1.00 95.44 103 GLU A C 1
ATOM 822 O O . GLU A 1 103 ? -11.489 -5.192 23.826 1.00 95.44 103 GLU A O 1
ATOM 827 N N . LYS A 1 104 ? -13.554 -4.752 24.606 1.00 94.00 104 LYS A N 1
ATOM 828 C CA . LYS A 1 104 ? -14.120 -4.397 23.305 1.00 94.00 104 LYS A CA 1
ATOM 829 C C . LYS A 1 104 ? -13.407 -3.194 22.695 1.00 94.00 104 LYS A C 1
ATOM 831 O O . LYS A 1 104 ? -12.997 -3.265 21.545 1.00 94.00 104 LYS A O 1
ATOM 836 N N . GLU A 1 105 ? -13.194 -2.124 23.456 1.00 93.00 105 GLU A N 1
ATOM 837 C CA . GLU A 1 105 ? -12.476 -0.936 22.982 1.00 93.00 105 GLU A CA 1
ATOM 838 C C . GLU A 1 105 ? -11.040 -1.266 22.548 1.00 93.00 105 GLU A C 1
ATOM 840 O O . GLU A 1 105 ? -10.578 -0.823 21.491 1.00 93.00 105 GLU A O 1
ATOM 845 N N . LYS A 1 106 ? -10.344 -2.096 23.331 1.00 93.75 106 LYS A N 1
ATOM 846 C CA . LYS A 1 106 ? -8.999 -2.581 23.008 1.00 93.75 106 LYS A CA 1
ATOM 847 C C . LYS A 1 106 ? -8.987 -3.422 21.730 1.00 93.75 106 LYS A C 1
ATOM 849 O O . LYS A 1 106 ? -8.094 -3.240 20.900 1.00 93.75 106 LYS A O 1
ATOM 854 N N . ASN A 1 107 ? -9.949 -4.329 21.569 1.00 94.88 107 ASN A N 1
ATOM 855 C CA . ASN A 1 107 ? -10.084 -5.154 20.370 1.00 94.88 107 ASN A CA 1
ATOM 856 C C . ASN A 1 107 ? -10.414 -4.293 19.146 1.00 94.88 107 ASN A C 1
ATOM 858 O O . ASN A 1 107 ? -9.704 -4.389 18.151 1.00 94.88 107 ASN A O 1
ATOM 862 N N . ASP A 1 108 ? -11.365 -3.363 19.253 1.00 93.75 108 ASP A N 1
ATOM 863 C CA . ASP A 1 108 ? -11.703 -2.426 18.181 1.00 93.75 108 ASP A CA 1
ATOM 864 C C . ASP A 1 108 ? -10.469 -1.600 17.765 1.00 93.75 108 ASP A C 1
ATOM 866 O O . ASP A 1 108 ? -10.220 -1.393 16.576 1.00 93.75 108 ASP A O 1
ATOM 870 N N . LYS A 1 109 ? -9.657 -1.128 18.727 1.00 94.44 109 LYS A N 1
ATOM 871 C CA . LYS A 1 109 ? -8.402 -0.409 18.436 1.00 94.44 109 LYS A CA 1
ATOM 872 C C . LYS A 1 109 ? -7.395 -1.300 17.709 1.00 94.44 109 LYS A C 1
ATOM 874 O O . LYS A 1 109 ? -6.778 -0.850 16.743 1.00 94.44 109 LYS A O 1
ATOM 879 N N . ARG A 1 110 ? -7.243 -2.555 18.138 1.00 95.44 110 ARG A N 1
ATOM 880 C CA . ARG A 1 110 ? -6.367 -3.537 17.483 1.00 95.44 110 ARG A CA 1
ATOM 881 C C . ARG A 1 110 ? -6.816 -3.822 16.049 1.00 95.44 110 ARG A C 1
ATOM 883 O O . ARG A 1 110 ? -5.971 -3.869 15.160 1.00 95.44 110 ARG A O 1
ATOM 890 N N . ASP A 1 111 ? -8.113 -3.964 15.812 1.00 95.62 111 ASP A N 1
ATOM 891 C CA . ASP A 1 111 ? -8.663 -4.242 14.483 1.00 95.62 111 ASP A CA 1
ATOM 892 C C . ASP A 1 111 ? -8.437 -3.050 13.539 1.00 95.62 111 ASP A C 1
ATOM 894 O O . ASP A 1 111 ? -7.997 -3.230 12.401 1.00 95.62 111 ASP A O 1
ATOM 898 N N . ARG A 1 112 ? -8.600 -1.812 14.033 1.00 95.56 112 ARG A N 1
ATOM 899 C CA . ARG A 1 112 ? -8.243 -0.598 13.276 1.00 95.56 112 ARG A CA 1
ATOM 900 C C . ARG A 1 112 ? -6.749 -0.523 12.951 1.00 95.56 112 ARG A C 1
ATOM 902 O O . ARG A 1 112 ? -6.391 -0.142 11.840 1.00 95.56 112 ARG A O 1
ATOM 909 N N . GLN A 1 113 ? -5.874 -0.916 13.879 1.00 96.50 113 GLN A N 1
ATOM 910 C CA . GLN A 1 113 ? -4.429 -0.995 13.622 1.00 96.50 113 GLN A CA 1
ATOM 911 C C . GLN A 1 113 ? -4.093 -2.045 12.558 1.00 96.50 113 GLN A C 1
ATOM 913 O O . GLN A 1 113 ? -3.301 -1.774 11.658 1.00 96.50 113 GLN A O 1
ATOM 918 N N . GLN A 1 114 ? -4.700 -3.233 12.625 1.00 97.38 114 GLN A N 1
ATOM 919 C CA . GLN A 1 114 ? -4.502 -4.279 11.617 1.00 97.38 114 GLN A CA 1
ATOM 920 C C . GLN A 1 114 ? -4.966 -3.825 10.232 1.00 97.38 114 GLN A C 1
ATOM 922 O O . GLN A 1 114 ? -4.250 -4.027 9.250 1.00 97.38 114 GLN A O 1
ATOM 927 N N . PHE A 1 115 ? -6.118 -3.159 10.164 1.00 96.81 115 PHE A N 1
ATOM 928 C CA . PHE A 1 115 ? -6.623 -2.564 8.936 1.00 96.81 115 PHE A CA 1
ATOM 929 C C . PHE A 1 115 ? -5.625 -1.562 8.341 1.00 96.81 115 PHE A C 1
ATOM 931 O O . PHE A 1 115 ? -5.202 -1.722 7.197 1.00 96.81 115 PHE A O 1
ATOM 938 N N . VAL A 1 116 ? -5.168 -0.582 9.123 1.00 97.12 116 VAL A N 1
ATOM 939 C CA . VAL A 1 116 ? -4.208 0.424 8.641 1.00 97.12 116 VAL A CA 1
ATOM 940 C C . VAL A 1 116 ? -2.864 -0.196 8.244 1.00 97.12 116 VAL A C 1
ATOM 942 O O . VAL A 1 116 ? -2.288 0.201 7.235 1.00 97.12 116 VAL A O 1
ATOM 945 N N . ASN A 1 117 ? -2.384 -1.216 8.959 1.00 97.62 117 ASN A N 1
ATOM 946 C CA . ASN A 1 117 ? -1.167 -1.935 8.574 1.00 97.62 117 ASN A CA 1
ATOM 947 C C . ASN A 1 117 ? -1.308 -2.625 7.208 1.00 97.62 117 ASN A C 1
ATOM 949 O O . ASN A 1 117 ? -0.337 -2.697 6.452 1.00 97.62 117 ASN A O 1
ATOM 953 N N . SER A 1 118 ? -2.506 -3.112 6.867 1.00 97.81 118 SER A N 1
ATOM 954 C CA . SER A 1 118 ? -2.764 -3.676 5.538 1.00 97.81 118 SER A CA 1
ATOM 955 C C . SER A 1 118 ? -2.684 -2.606 4.442 1.00 97.81 118 SER A C 1
ATOM 957 O O . SER A 1 118 ? -2.046 -2.836 3.416 1.00 97.81 118 SER A O 1
ATOM 959 N N . ILE A 1 119 ? -3.214 -1.405 4.705 1.00 98.19 119 ILE A N 1
ATOM 960 C CA . ILE A 1 119 ? -3.086 -0.237 3.823 1.00 98.19 119 ILE A CA 1
ATOM 961 C C . ILE A 1 119 ? -1.623 0.185 3.671 1.00 98.19 119 ILE A C 1
ATOM 963 O O . ILE A 1 119 ? -1.182 0.414 2.551 1.00 98.19 119 ILE A O 1
ATOM 967 N N . ALA A 1 120 ? -0.846 0.233 4.759 1.00 98.38 120 ALA A N 1
ATOM 968 C CA . ALA A 1 120 ? 0.574 0.589 4.713 1.00 98.38 120 ALA A CA 1
ATOM 969 C C . ALA A 1 120 ? 1.372 -0.358 3.805 1.00 98.38 120 ALA A C 1
ATOM 971 O O . ALA A 1 120 ? 2.211 0.079 3.016 1.00 98.38 120 ALA A O 1
ATOM 972 N N . LYS A 1 121 ? 1.091 -1.665 3.895 1.00 98.19 121 LYS A N 1
ATOM 973 C CA . LYS A 1 121 ? 1.720 -2.677 3.044 1.00 98.19 121 LYS A CA 1
ATOM 974 C C . LYS A 1 121 ? 1.398 -2.436 1.569 1.00 98.19 121 LYS A C 1
ATOM 976 O O . LYS A 1 121 ? 2.313 -2.424 0.748 1.00 98.19 121 LYS A O 1
ATOM 981 N N . GLU A 1 122 ? 0.125 -2.222 1.250 1.00 98.38 122 GLU A N 1
ATOM 982 C CA . GLU A 1 122 ? -0.325 -1.990 -0.125 1.00 98.38 122 GLU A CA 1
ATOM 983 C C . GLU A 1 122 ? 0.223 -0.670 -0.689 1.00 98.38 122 GLU A C 1
ATOM 985 O O . GLU A 1 122 ? 0.697 -0.611 -1.822 1.00 98.38 122 GLU A O 1
ATOM 990 N N . LEU A 1 123 ? 0.265 0.375 0.140 1.00 98.50 123 LEU A N 1
ATOM 991 C CA . LEU A 1 123 ? 0.870 1.662 -0.190 1.00 98.50 123 LEU A CA 1
ATOM 992 C C . LEU A 1 123 ? 2.367 1.524 -0.501 1.00 98.50 123 LEU A C 1
ATOM 994 O O . LEU A 1 123 ? 2.853 2.141 -1.446 1.00 98.50 123 LEU A O 1
ATOM 998 N N . GLY A 1 124 ? 3.096 0.682 0.235 1.00 98.25 124 GLY A N 1
ATOM 999 C CA . GLY A 1 124 ? 4.506 0.402 -0.043 1.00 98.25 124 GLY A CA 1
ATOM 1000 C C . GLY A 1 124 ? 4.729 -0.248 -1.415 1.00 98.25 124 GLY A C 1
ATOM 1001 O O . GLY A 1 124 ? 5.647 0.142 -2.145 1.00 98.25 124 GLY A O 1
ATOM 1002 N N . VAL A 1 125 ? 3.864 -1.196 -1.800 1.00 98.31 125 VAL A N 1
ATOM 1003 C CA . VAL A 1 125 ? 3.876 -1.799 -3.146 1.00 98.31 125 VAL A CA 1
ATOM 1004 C C . VAL A 1 125 ? 3.577 -0.735 -4.199 1.00 98.31 125 VAL A C 1
ATOM 1006 O O . VAL A 1 125 ? 4.337 -0.594 -5.160 1.00 98.31 125 VAL A O 1
ATOM 1009 N N . TYR A 1 126 ? 2.524 0.057 -3.984 1.00 98.56 126 TYR A N 1
ATOM 1010 C CA . TYR A 1 126 ? 2.131 1.138 -4.881 1.00 98.56 126 TYR A CA 1
ATOM 1011 C C . TYR A 1 126 ? 3.279 2.120 -5.141 1.00 98.56 126 TYR A C 1
ATOM 1013 O O . TYR A 1 126 ? 3.677 2.291 -6.294 1.00 98.56 126 TYR A O 1
ATOM 1021 N N . ILE A 1 127 ? 3.848 2.707 -4.081 1.00 98.00 127 ILE A N 1
ATOM 1022 C CA . ILE A 1 127 ? 4.928 3.704 -4.161 1.00 98.00 127 ILE A CA 1
ATOM 1023 C C . ILE A 1 127 ? 6.138 3.129 -4.902 1.00 98.00 127 ILE A C 1
ATOM 1025 O O . ILE A 1 127 ? 6.700 3.776 -5.781 1.00 98.00 127 ILE A O 1
ATOM 1029 N N . THR A 1 128 ? 6.513 1.884 -4.608 1.00 97.25 128 THR A N 1
ATOM 1030 C CA . THR A 1 128 ? 7.659 1.240 -5.263 1.00 97.25 128 THR A CA 1
ATOM 1031 C C . THR A 1 128 ? 7.455 1.141 -6.772 1.00 97.25 128 THR A C 1
ATOM 1033 O O . THR A 1 128 ? 8.337 1.500 -7.554 1.00 97.25 128 THR A O 1
ATOM 1036 N N . HIS A 1 129 ? 6.300 0.638 -7.202 1.00 97.62 129 HIS A N 1
ATOM 1037 C CA . HIS A 1 129 ? 6.056 0.368 -8.614 1.00 97.62 129 HIS A CA 1
ATOM 1038 C C . HIS A 1 129 ? 5.693 1.622 -9.411 1.00 97.62 129 HIS A C 1
ATOM 1040 O O . HIS A 1 129 ? 6.090 1.720 -10.573 1.00 97.62 129 HIS A O 1
ATOM 1046 N N . ILE A 1 130 ? 5.006 2.598 -8.810 1.00 96.62 130 ILE A N 1
ATOM 1047 C CA . ILE A 1 130 ? 4.712 3.861 -9.495 1.00 96.62 130 ILE A CA 1
ATOM 1048 C C . ILE A 1 130 ? 5.990 4.676 -9.719 1.00 96.62 130 ILE A C 1
ATOM 1050 O O . ILE A 1 130 ? 6.171 5.235 -10.799 1.00 96.62 130 ILE A O 1
ATOM 1054 N N . SER A 1 131 ? 6.927 4.649 -8.766 1.00 94.50 131 SER A N 1
ATOM 1055 C CA . SER A 1 131 ? 8.234 5.289 -8.924 1.00 94.50 131 SER A CA 1
ATOM 1056 C C . SER A 1 131 ? 9.064 4.633 -10.021 1.00 94.50 131 SER A C 1
ATOM 1058 O O . SER A 1 131 ? 9.594 5.333 -10.880 1.00 94.50 131 SER A O 1
ATOM 1060 N N . LYS A 1 132 ? 9.123 3.294 -10.071 1.00 94.88 132 LYS A N 1
ATOM 1061 C CA . LYS A 1 132 ? 9.789 2.578 -11.177 1.00 94.88 132 LYS A CA 1
ATOM 1062 C C . LYS A 1 132 ? 9.216 2.959 -12.541 1.00 94.88 132 LYS A C 1
ATOM 1064 O O . LYS A 1 132 ? 9.980 3.237 -13.461 1.00 94.88 132 LYS A O 1
ATOM 1069 N N . TYR A 1 133 ? 7.888 2.997 -12.655 1.00 94.88 133 TYR A N 1
ATOM 1070 C CA . TYR A 1 133 ? 7.201 3.425 -13.874 1.00 94.88 133 TYR A CA 1
ATOM 1071 C C . TYR A 1 133 ? 7.590 4.853 -14.275 1.00 94.88 133 TYR A C 1
ATOM 1073 O O . TYR A 1 133 ? 7.926 5.085 -15.434 1.00 94.88 133 TYR A O 1
ATOM 1081 N N . HIS A 1 134 ? 7.599 5.787 -13.320 1.00 92.44 134 HIS A N 1
ATOM 1082 C CA . HIS A 1 134 ? 7.977 7.175 -13.575 1.00 92.44 134 HIS A CA 1
ATOM 1083 C C . HIS A 1 134 ? 9.405 7.285 -14.127 1.00 92.44 134 HIS A C 1
ATOM 1085 O O . HIS A 1 134 ? 9.607 7.847 -15.202 1.00 92.44 134 HIS A O 1
ATOM 1091 N N . TYR A 1 135 ? 10.387 6.683 -13.448 1.00 90.44 135 TYR A N 1
ATOM 1092 C CA . TYR A 1 135 ? 11.787 6.711 -13.887 1.00 90.44 135 TYR A CA 1
ATOM 1093 C C . TYR A 1 135 ? 11.989 6.068 -15.259 1.00 90.44 135 TYR A C 1
ATOM 1095 O O . TYR A 1 135 ? 12.645 6.649 -16.123 1.00 90.44 135 TYR A O 1
ATOM 1103 N N . ALA A 1 136 ? 11.361 4.916 -15.499 1.00 92.25 136 ALA A N 1
ATOM 1104 C CA . ALA A 1 136 ? 11.424 4.261 -16.799 1.00 92.25 136 ALA A CA 1
ATOM 1105 C C . ALA A 1 136 ? 10.821 5.122 -17.919 1.00 92.25 136 ALA A C 1
ATOM 1107 O O . ALA A 1 136 ? 11.311 5.105 -19.050 1.00 92.25 136 ALA A O 1
ATOM 1108 N N . GLY A 1 137 ? 9.762 5.880 -17.614 1.00 89.69 137 GLY A N 1
ATOM 1109 C CA . GLY A 1 137 ? 9.143 6.827 -18.537 1.00 89.69 137 GLY A CA 1
ATOM 1110 C C . GLY A 1 137 ? 10.073 7.979 -18.918 1.00 89.69 137 GLY A C 1
ATOM 1111 O O . GLY A 1 137 ? 10.096 8.381 -20.083 1.00 89.69 137 GLY A O 1
ATOM 1112 N N . LEU A 1 138 ? 10.881 8.473 -17.975 1.00 87.25 138 LEU A N 1
ATOM 1113 C CA . LEU A 1 138 ? 11.878 9.508 -18.253 1.00 87.25 138 LEU A CA 1
ATOM 1114 C C . LEU A 1 138 ? 12.983 8.989 -19.194 1.00 87.25 138 LEU A C 1
ATOM 1116 O O . LEU A 1 138 ? 13.319 9.661 -20.173 1.00 87.25 138 LEU A O 1
ATOM 1120 N N . ASP A 1 139 ? 13.472 7.766 -18.960 1.00 88.44 139 ASP A N 1
ATOM 1121 C CA . ASP A 1 139 ? 14.546 7.144 -19.753 1.00 88.44 139 ASP A CA 1
ATOM 1122 C C . ASP A 1 139 ? 14.088 6.669 -21.145 1.00 88.44 139 ASP A C 1
ATOM 1124 O O . ASP A 1 139 ? 14.907 6.481 -22.053 1.00 88.44 139 ASP A O 1
ATOM 1128 N N . ALA A 1 140 ? 12.780 6.476 -21.341 1.00 91.12 140 ALA A N 1
ATOM 1129 C CA . ALA A 1 140 ? 12.220 5.845 -22.534 1.00 91.12 140 ALA A CA 1
ATOM 1130 C C . ALA A 1 140 ? 12.544 6.587 -23.840 1.00 91.12 140 ALA A C 1
ATOM 1132 O O . ALA A 1 140 ? 12.816 5.938 -24.852 1.00 91.12 140 ALA A O 1
ATOM 1133 N N . GLU A 1 141 ? 12.530 7.924 -23.839 1.00 87.56 141 GLU A N 1
ATOM 1134 C CA . GLU A 1 141 ? 12.848 8.714 -25.040 1.00 87.56 141 GLU A CA 1
ATOM 1135 C C . GLU A 1 141 ? 14.322 8.590 -25.425 1.00 87.56 141 GLU A C 1
ATOM 1137 O O . GLU A 1 141 ? 14.624 8.239 -26.563 1.00 87.56 141 GLU A O 1
ATOM 1142 N N . ASN A 1 142 ? 15.234 8.742 -24.463 1.00 89.50 142 ASN A N 1
ATOM 1143 C CA . ASN A 1 142 ? 16.668 8.585 -24.710 1.00 89.50 142 ASN A CA 1
ATOM 1144 C C . ASN A 1 142 ? 16.994 7.186 -25.257 1.00 89.50 142 ASN A C 1
ATOM 1146 O O . ASN A 1 142 ? 17.800 7.029 -26.175 1.00 89.50 142 ASN A O 1
ATOM 1150 N N . LEU A 1 143 ? 16.359 6.145 -24.711 1.00 93.62 143 LEU A N 1
ATOM 1151 C CA . LEU A 1 143 ? 16.528 4.772 -25.190 1.00 93.62 143 LEU A CA 1
ATOM 1152 C C . LEU A 1 143 ? 15.942 4.569 -26.590 1.00 93.62 143 LEU A C 1
ATOM 1154 O O . LEU A 1 143 ? 16.547 3.873 -27.407 1.00 93.62 143 LEU A O 1
ATOM 1158 N N . ARG A 1 144 ? 14.800 5.192 -26.894 1.00 94.12 144 ARG A N 1
ATOM 1159 C CA . ARG A 1 144 ? 14.198 5.163 -28.231 1.00 94.12 144 ARG A CA 1
ATOM 1160 C C . ARG A 1 144 ? 15.126 5.789 -29.269 1.00 94.12 144 ARG A C 1
ATOM 1162 O O . ARG A 1 144 ? 15.329 5.189 -30.325 1.00 94.12 144 ARG A O 1
ATOM 1169 N N . ASP A 1 145 ? 15.720 6.932 -28.950 1.00 94.56 145 ASP A N 1
ATOM 1170 C CA . ASP A 1 145 ? 16.656 7.625 -29.835 1.00 94.56 145 ASP A CA 1
ATOM 1171 C C . ASP A 1 145 ? 17.930 6.805 -30.043 1.00 94.56 145 ASP A C 1
ATOM 1173 O O . ASP A 1 145 ? 18.369 6.620 -31.177 1.00 94.56 145 ASP A O 1
ATOM 1177 N N . ARG A 1 146 ? 18.476 6.205 -28.976 1.00 96.25 146 ARG A N 1
ATOM 1178 C CA . ARG A 1 146 ? 19.619 5.278 -29.066 1.00 96.25 146 ARG A CA 1
ATOM 1179 C C . ARG A 1 146 ? 19.343 4.108 -30.011 1.00 96.25 146 ARG A C 1
ATOM 1181 O O . ARG A 1 146 ? 20.185 3.802 -30.852 1.00 96.25 146 ARG A O 1
ATOM 1188 N N . VAL A 1 147 ? 18.174 3.472 -29.904 1.00 97.69 147 VAL A N 1
ATOM 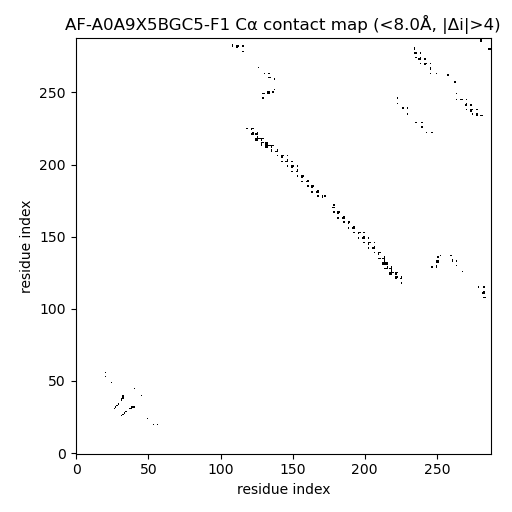1189 C CA . VAL A 1 147 ? 17.769 2.371 -30.797 1.00 97.69 147 VAL A CA 1
ATOM 1190 C C . VAL A 1 147 ? 17.622 2.858 -32.240 1.00 97.69 147 VAL A C 1
ATOM 1192 O O . VAL A 1 147 ? 18.102 2.197 -33.161 1.00 97.69 147 VAL A O 1
ATOM 1195 N N . SER A 1 148 ? 16.985 4.013 -32.444 1.00 97.75 148 SER A N 1
ATOM 1196 C CA . SER A 1 148 ? 16.775 4.606 -33.770 1.00 97.75 148 SER A CA 1
ATOM 1197 C C . SER A 1 148 ? 18.096 4.947 -34.467 1.00 97.75 148 SER A C 1
ATOM 1199 O O . SER A 1 148 ? 18.299 4.600 -35.635 1.00 97.75 148 SER A O 1
ATOM 1201 N N . ASN A 1 149 ? 19.026 5.566 -33.739 1.00 97.69 149 ASN A N 1
ATOM 1202 C CA . ASN A 1 149 ? 20.342 5.941 -34.250 1.00 97.69 149 ASN A CA 1
ATOM 1203 C C . ASN A 1 149 ? 21.173 4.699 -34.590 1.00 97.69 149 ASN A C 1
ATOM 1205 O O . ASN A 1 149 ? 21.627 4.568 -35.725 1.00 97.69 149 ASN A O 1
ATOM 1209 N N . ALA A 1 150 ? 21.265 3.731 -33.670 1.00 97.56 150 ALA A N 1
ATOM 1210 C CA . ALA A 1 150 ? 21.988 2.481 -33.910 1.00 97.56 150 ALA A CA 1
ATOM 1211 C C . ALA A 1 150 ? 21.419 1.702 -35.109 1.00 97.56 150 ALA A C 1
ATOM 1213 O O . ALA A 1 150 ? 22.169 1.141 -35.908 1.00 97.56 150 ALA A O 1
ATOM 1214 N N . LYS A 1 151 ? 20.090 1.701 -35.290 1.00 98.25 151 LYS A N 1
ATOM 1215 C CA . LYS A 1 151 ? 19.462 1.073 -36.460 1.00 98.25 151 LYS A CA 1
ATOM 1216 C C . LYS A 1 151 ? 19.802 1.802 -37.758 1.00 98.25 151 LYS A C 1
ATOM 1218 O O . LYS A 1 151 ? 20.004 1.157 -38.784 1.00 98.25 151 LYS A O 1
ATOM 1223 N N . THR A 1 152 ? 19.854 3.130 -37.721 1.00 98.31 152 THR A N 1
ATOM 1224 C CA . THR A 1 152 ? 20.211 3.952 -38.882 1.00 98.31 152 THR A CA 1
ATOM 1225 C C . THR A 1 152 ? 21.647 3.677 -39.320 1.00 98.31 152 THR A C 1
ATOM 1227 O O . THR A 1 152 ? 21.873 3.410 -40.498 1.00 98.31 152 THR A O 1
ATOM 1230 N N . GLU A 1 153 ? 22.596 3.657 -38.383 1.00 97.75 153 GLU A N 1
ATOM 1231 C CA . GLU A 1 153 ? 24.003 3.326 -38.653 1.00 97.75 153 GLU A CA 1
ATOM 1232 C C . GLU A 1 153 ? 24.161 1.903 -39.207 1.00 97.75 153 GLU A C 1
ATOM 1234 O O . GLU A 1 153 ? 24.843 1.700 -40.214 1.00 97.75 153 GLU A O 1
ATOM 1239 N N . LEU A 1 154 ? 23.459 0.925 -38.621 1.00 98.06 154 LEU A N 1
ATOM 1240 C CA . LEU A 1 154 ? 23.459 -0.456 -39.108 1.00 98.06 154 LEU A CA 1
ATOM 1241 C C . LEU A 1 154 ? 22.926 -0.560 -40.549 1.00 98.06 154 LEU A C 1
ATOM 1243 O O . LEU A 1 154 ? 23.517 -1.231 -41.390 1.00 98.06 154 LEU A O 1
ATOM 1247 N N . ASN A 1 155 ? 21.846 0.148 -40.875 1.00 98.00 155 ASN A N 1
ATOM 1248 C CA . ASN A 1 155 ? 21.314 0.146 -42.238 1.00 98.00 155 ASN A CA 1
ATOM 1249 C C . ASN A 1 155 ? 22.292 0.802 -43.235 1.00 98.00 155 ASN A C 1
ATOM 1251 O O . ASN A 1 155 ? 22.399 0.362 -44.379 1.00 98.00 155 ASN A O 1
ATOM 1255 N N . GLN A 1 156 ? 23.015 1.850 -42.823 1.00 97.94 156 GLN A N 1
ATOM 1256 C CA . GLN A 1 156 ? 24.011 2.510 -43.673 1.00 97.94 156 GLN A CA 1
ATOM 1257 C C . GLN A 1 156 ? 25.195 1.587 -43.988 1.00 97.94 156 GLN A C 1
ATOM 1259 O O . GLN A 1 156 ? 25.638 1.538 -45.137 1.00 97.94 156 GLN A O 1
ATOM 1264 N N . ILE A 1 157 ? 25.708 0.840 -43.003 1.00 97.81 157 ILE A N 1
ATOM 1265 C CA . ILE A 1 157 ? 26.808 -0.106 -43.243 1.00 97.81 157 ILE A CA 1
ATOM 1266 C C . ILE A 1 157 ? 26.346 -1.309 -44.076 1.00 97.81 157 ILE A C 1
ATOM 1268 O O . ILE A 1 157 ? 27.084 -1.760 -44.946 1.00 97.81 157 ILE A O 1
ATOM 1272 N N . GLU A 1 158 ? 25.102 -1.770 -43.909 1.00 97.19 158 GLU A N 1
ATOM 1273 C CA . GLU A 1 158 ? 24.508 -2.822 -44.746 1.00 97.19 158 GLU A CA 1
ATOM 1274 C C . GLU A 1 158 ? 24.391 -2.396 -46.216 1.00 97.19 158 GLU A C 1
ATOM 1276 O O . GLU A 1 158 ? 24.677 -3.185 -47.117 1.00 97.19 158 GLU A O 1
ATOM 1281 N N . GLN A 1 159 ? 24.031 -1.135 -46.476 1.00 97.62 159 GLN A N 1
ATOM 1282 C CA . GLN A 1 159 ? 24.027 -0.581 -47.832 1.00 97.62 159 GLN A CA 1
ATOM 1283 C C . GLN A 1 159 ? 25.437 -0.508 -48.428 1.00 97.62 159 GLN A C 1
ATOM 1285 O O . GLN A 1 159 ? 25.621 -0.866 -49.591 1.00 97.62 159 GLN A O 1
ATOM 1290 N N . LYS A 1 160 ? 26.439 -0.087 -47.642 1.00 97.12 160 LYS A N 1
ATOM 1291 C CA . LYS A 1 160 ? 27.847 -0.079 -48.078 1.00 97.12 160 LYS A CA 1
ATOM 1292 C C . LYS A 1 160 ? 28.344 -1.486 -48.402 1.00 97.12 160 LYS A C 1
ATOM 1294 O O . LYS A 1 160 ? 28.958 -1.671 -49.448 1.00 97.12 160 LYS A O 1
ATOM 1299 N N . LEU A 1 161 ? 28.036 -2.467 -47.550 1.00 96.62 161 LEU A N 1
ATOM 1300 C CA . LEU A 1 161 ? 28.395 -3.868 -47.768 1.00 96.62 161 LEU A CA 1
ATOM 1301 C C . LEU A 1 161 ? 27.806 -4.387 -49.079 1.00 96.62 161 LEU A C 1
ATOM 1303 O O . LEU A 1 161 ? 28.537 -4.949 -49.884 1.00 96.62 161 LEU A O 1
ATOM 1307 N N . LYS A 1 162 ? 26.523 -4.109 -49.337 1.00 96.44 162 LYS A N 1
ATOM 1308 C CA . LYS A 1 162 ? 25.868 -4.492 -50.591 1.00 96.44 162 LYS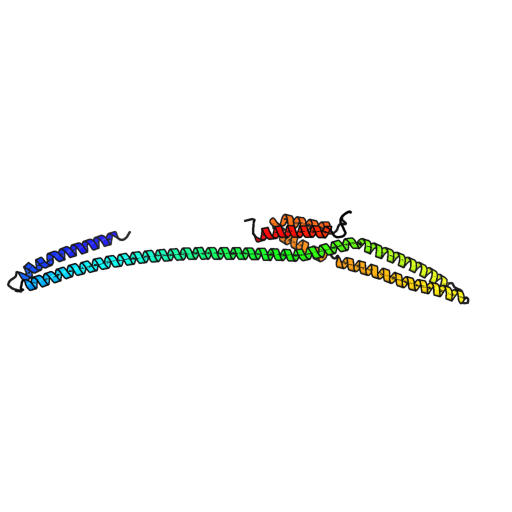 A CA 1
ATOM 1309 C C . LYS A 1 162 ? 26.586 -3.920 -51.817 1.00 96.44 162 LYS A C 1
ATOM 1311 O O . LYS A 1 162 ? 26.832 -4.646 -52.770 1.00 96.44 162 LYS A O 1
ATOM 1316 N N . ILE A 1 163 ? 26.954 -2.638 -51.782 1.00 96.06 163 ILE A N 1
ATOM 1317 C CA . ILE A 1 163 ? 27.693 -1.997 -52.881 1.00 96.06 163 ILE A CA 1
ATOM 1318 C C . ILE A 1 163 ? 29.042 -2.695 -53.117 1.00 96.06 163 ILE A C 1
ATOM 1320 O O . ILE A 1 163 ? 29.449 -2.859 -54.264 1.00 96.06 163 ILE A O 1
ATOM 1324 N N . VAL A 1 164 ? 29.748 -3.092 -52.056 1.00 94.81 164 VAL A N 1
ATOM 1325 C CA . VAL A 1 164 ? 31.042 -3.786 -52.170 1.00 94.81 164 VAL A CA 1
ATOM 1326 C C . VAL A 1 164 ? 30.880 -5.233 -52.639 1.00 94.81 164 VAL A C 1
ATOM 1328 O O . VAL A 1 164 ? 31.659 -5.671 -53.480 1.00 94.81 164 VAL A O 1
ATOM 1331 N N . ASP A 1 165 ? 29.848 -5.945 -52.187 1.00 93.81 165 ASP A N 1
ATOM 1332 C CA . ASP A 1 165 ? 29.501 -7.283 -52.687 1.00 93.81 165 ASP A CA 1
ATOM 1333 C C . ASP A 1 165 ? 29.164 -7.251 -54.192 1.00 93.81 165 ASP A C 1
ATOM 1335 O O . ASP A 1 165 ? 29.642 -8.092 -54.962 1.00 93.81 165 ASP A O 1
ATOM 1339 N N . ASP A 1 166 ? 28.398 -6.247 -54.633 1.00 94.12 166 ASP A N 1
ATOM 1340 C CA . ASP A 1 166 ? 28.072 -6.028 -56.047 1.00 94.12 166 ASP A CA 1
ATOM 1341 C C . ASP A 1 166 ? 29.343 -5.726 -56.866 1.00 94.12 166 ASP A C 1
ATOM 1343 O O . ASP A 1 166 ? 29.519 -6.272 -57.957 1.00 94.12 166 ASP A O 1
ATOM 1347 N N . LYS A 1 167 ? 30.265 -4.904 -56.334 1.00 92.06 167 LYS A N 1
ATOM 1348 C CA . LYS A 1 167 ? 31.574 -4.642 -56.962 1.00 92.06 167 LYS A CA 1
ATOM 1349 C C . LYS A 1 167 ? 32.389 -5.921 -57.100 1.00 92.06 167 LYS A C 1
ATOM 1351 O O . LYS A 1 167 ? 32.858 -6.197 -58.196 1.00 92.06 167 LYS A O 1
ATOM 1356 N N . LEU A 1 168 ? 32.541 -6.692 -56.021 1.00 90.44 168 LEU A N 1
ATOM 1357 C CA . LEU A 1 168 ? 33.324 -7.930 -56.007 1.00 90.44 168 LEU A CA 1
ATOM 1358 C C . LEU A 1 168 ? 32.801 -8.933 -57.043 1.00 90.44 168 LEU A C 1
ATOM 1360 O O . LEU A 1 168 ? 33.587 -9.571 -57.734 1.00 90.44 168 LEU A O 1
ATOM 1364 N N . SER A 1 169 ? 31.477 -9.010 -57.203 1.00 89.38 169 SER A N 1
ATOM 1365 C CA . SER A 1 169 ? 30.815 -9.870 -58.193 1.00 89.38 169 SER A CA 1
ATOM 1366 C C . SER A 1 169 ? 31.065 -9.448 -59.649 1.00 89.38 169 SER A C 1
ATOM 1368 O O . SER A 1 169 ? 30.866 -10.252 -60.558 1.00 89.38 169 SER A O 1
ATOM 1370 N N . ALA A 1 170 ? 31.477 -8.199 -59.883 1.00 89.69 170 ALA A N 1
ATOM 1371 C CA . ALA A 1 170 ? 31.750 -7.636 -61.204 1.00 89.69 170 ALA A CA 1
ATOM 1372 C C . ALA A 1 170 ? 33.251 -7.563 -61.554 1.00 89.69 170 ALA A C 1
ATOM 1374 O O . ALA A 1 170 ? 33.581 -7.194 -62.683 1.00 89.69 170 ALA A O 1
ATOM 1375 N N . VAL A 1 171 ? 34.154 -7.890 -60.617 1.00 88.44 171 VAL A N 1
ATOM 1376 C CA . VAL A 1 171 ? 35.611 -7.881 -60.847 1.00 88.44 171 VAL A CA 1
ATOM 1377 C C . VAL A 1 171 ? 36.002 -8.960 -61.863 1.00 88.44 171 VAL A C 1
ATOM 1379 O O . VAL A 1 171 ? 35.462 -10.067 -61.859 1.00 88.44 171 VAL A O 1
ATOM 1382 N N . ASN A 1 172 ? 36.960 -8.643 -62.739 1.00 84.69 172 ASN A N 1
ATOM 1383 C CA . ASN A 1 172 ? 37.527 -9.618 -63.666 1.00 84.69 172 ASN A CA 1
ATOM 1384 C C . ASN A 1 172 ? 38.316 -10.689 -62.895 1.00 84.69 172 ASN A C 1
ATOM 1386 O O . ASN A 1 172 ? 39.216 -10.364 -62.128 1.00 84.69 172 ASN A O 1
ATOM 1390 N N . VAL A 1 173 ? 38.012 -11.964 -63.143 1.00 78.88 173 VAL A N 1
ATOM 1391 C CA . VAL A 1 173 ? 38.608 -13.115 -62.442 1.00 78.88 173 VAL A CA 1
ATOM 1392 C C . VAL A 1 173 ? 40.134 -13.185 -62.614 1.00 78.88 173 VAL A C 1
ATOM 1394 O O . VAL A 1 173 ? 40.821 -13.727 -61.752 1.00 78.88 173 VAL A O 1
ATOM 1397 N N . ASP A 1 174 ? 40.666 -12.590 -63.684 1.00 81.75 174 ASP A N 1
ATOM 1398 C CA . ASP A 1 174 ? 42.105 -12.560 -63.964 1.00 81.75 174 ASP A CA 1
ATOM 1399 C C . ASP A 1 174 ? 42.857 -11.403 -63.261 1.00 81.75 174 ASP A C 1
ATOM 1401 O O . ASP A 1 174 ? 44.089 -11.394 -63.259 1.00 81.75 174 ASP A O 1
ATOM 1405 N N . ASP A 1 175 ? 42.158 -10.441 -62.639 1.00 85.06 175 ASP A N 1
ATOM 1406 C CA . ASP A 1 175 ? 42.768 -9.331 -61.884 1.00 85.06 175 ASP A CA 1
ATOM 1407 C C . ASP A 1 175 ? 42.862 -9.662 -60.385 1.00 85.06 175 ASP A C 1
ATOM 1409 O O . ASP A 1 175 ? 42.049 -9.250 -59.552 1.00 85.06 175 ASP A O 1
ATOM 1413 N N . SER A 1 176 ? 43.880 -10.452 -60.038 1.00 85.81 176 SER A N 1
ATOM 1414 C CA . SER A 1 176 ? 44.104 -10.910 -58.661 1.00 85.81 176 SER A CA 1
ATOM 1415 C C . SER A 1 176 ? 44.302 -9.762 -57.662 1.00 85.81 176 SER A C 1
ATOM 1417 O O . SER A 1 176 ? 43.899 -9.896 -56.505 1.00 85.81 176 SER A O 1
ATOM 1419 N N . ASP A 1 177 ? 44.920 -8.653 -58.071 1.00 88.56 177 ASP A N 1
ATOM 1420 C CA . ASP A 1 177 ? 45.219 -7.535 -57.170 1.00 88.56 177 ASP A CA 1
ATOM 1421 C C . ASP A 1 177 ? 43.942 -6.760 -56.818 1.00 88.56 177 ASP A C 1
ATOM 1423 O O . ASP A 1 177 ? 43.732 -6.372 -55.662 1.00 88.56 177 ASP A O 1
ATOM 1427 N N . GLU A 1 178 ? 43.045 -6.573 -57.790 1.00 86.81 178 GLU A N 1
ATOM 1428 C CA . GLU A 1 178 ? 41.736 -5.969 -57.559 1.00 86.81 178 GLU A CA 1
ATOM 1429 C C . GLU A 1 178 ? 40.842 -6.848 -56.674 1.00 86.81 178 GLU A C 1
ATOM 1431 O O . GLU A 1 178 ? 40.221 -6.331 -55.739 1.00 86.81 178 GLU A O 1
ATOM 1436 N N . ILE A 1 179 ? 40.838 -8.168 -56.886 1.00 88.88 179 ILE A N 1
ATOM 1437 C CA . ILE A 1 179 ? 40.102 -9.120 -56.038 1.00 88.88 179 ILE A CA 1
ATOM 1438 C C . ILE A 1 179 ? 40.568 -9.024 -54.582 1.00 88.88 179 ILE A C 1
ATOM 1440 O O . ILE A 1 179 ? 39.734 -8.922 -53.678 1.00 88.88 179 ILE A O 1
ATOM 1444 N N . ILE A 1 180 ? 41.884 -9.023 -54.338 1.00 89.75 180 ILE A N 1
ATOM 1445 C CA . ILE A 1 180 ? 42.451 -8.929 -52.982 1.00 89.75 180 ILE A CA 1
ATOM 1446 C C . ILE A 1 180 ? 42.031 -7.614 -52.317 1.00 89.75 180 ILE A C 1
ATOM 1448 O O . ILE A 1 180 ? 41.592 -7.613 -51.166 1.00 89.75 180 ILE A O 1
ATOM 1452 N N . ARG A 1 181 ? 42.113 -6.492 -53.041 1.00 91.19 181 ARG A N 1
ATOM 1453 C CA . ARG A 1 181 ? 41.759 -5.164 -52.520 1.00 91.19 181 ARG A CA 1
ATOM 1454 C C . ARG A 1 181 ? 40.283 -5.063 -52.135 1.00 91.19 181 ARG A C 1
ATOM 1456 O O . ARG A 1 181 ? 39.976 -4.608 -51.035 1.00 91.19 181 ARG A O 1
ATOM 1463 N N . VAL A 1 182 ? 39.378 -5.476 -53.023 1.00 90.56 182 VAL A N 1
ATOM 1464 C CA . VAL A 1 182 ? 37.925 -5.402 -52.783 1.00 90.56 182 VAL A CA 1
ATOM 1465 C C . VAL A 1 182 ? 37.505 -6.382 -51.683 1.00 90.56 182 VAL A C 1
ATOM 1467 O O . VAL A 1 182 ? 36.650 -6.050 -50.865 1.00 90.56 182 VAL A O 1
ATOM 1470 N N . SER A 1 183 ? 38.149 -7.550 -51.597 1.00 90.94 183 SER A N 1
ATOM 1471 C CA . SER A 1 183 ? 37.915 -8.509 -50.508 1.00 90.94 183 SER A CA 1
ATOM 1472 C C . SER A 1 183 ? 38.349 -7.951 -49.147 1.00 90.94 183 SER A C 1
ATOM 1474 O O . SER A 1 183 ? 37.598 -8.050 -48.184 1.00 90.94 183 SER A O 1
ATOM 1476 N N . ALA A 1 184 ? 39.499 -7.274 -49.064 1.00 93.00 184 ALA A N 1
ATOM 1477 C CA . ALA A 1 184 ? 39.940 -6.633 -47.822 1.00 93.00 184 ALA A CA 1
ATOM 1478 C C . ALA A 1 184 ? 39.027 -5.462 -47.390 1.00 93.00 184 ALA A C 1
ATOM 1480 O O . ALA A 1 184 ? 38.754 -5.285 -46.198 1.00 93.00 184 ALA A O 1
ATOM 1481 N N . GLU A 1 185 ? 38.522 -4.669 -48.347 1.00 94.50 185 GLU A N 1
ATOM 1482 C CA . GLU A 1 185 ? 37.504 -3.636 -48.090 1.00 94.50 185 GLU A CA 1
ATOM 1483 C C . GLU A 1 185 ? 36.219 -4.266 -47.535 1.00 94.50 185 GLU A C 1
ATOM 1485 O O . GLU A 1 185 ? 35.667 -3.787 -46.541 1.00 94.50 185 GLU A O 1
ATOM 1490 N N . ARG A 1 186 ? 35.771 -5.372 -48.141 1.00 94.81 186 ARG A N 1
ATOM 1491 C CA . ARG A 1 186 ? 34.606 -6.135 -47.691 1.00 94.81 186 ARG A CA 1
ATOM 1492 C C . ARG A 1 186 ? 34.775 -6.625 -46.257 1.00 94.81 186 ARG A C 1
ATOM 1494 O O . ARG A 1 186 ? 33.872 -6.406 -45.456 1.00 94.81 186 ARG A O 1
ATOM 1501 N N . ASP A 1 187 ? 35.907 -7.239 -45.929 1.00 96.25 187 ASP A N 1
ATOM 1502 C CA . ASP A 1 187 ? 36.167 -7.775 -44.588 1.00 96.25 187 ASP A CA 1
ATOM 1503 C C . ASP A 1 187 ? 36.121 -6.666 -43.527 1.00 96.25 187 ASP A C 1
ATOM 1505 O O . ASP A 1 187 ? 35.449 -6.807 -42.507 1.00 96.25 187 ASP A O 1
ATOM 1509 N N . THR A 1 188 ? 36.700 -5.498 -43.825 1.00 96.31 188 THR A N 1
ATOM 1510 C CA . THR A 1 188 ? 36.634 -4.322 -42.937 1.00 96.31 188 THR A CA 1
ATOM 1511 C C . THR A 1 188 ? 35.190 -3.854 -42.705 1.00 96.31 188 THR A C 1
ATOM 1513 O O . THR A 1 188 ? 34.809 -3.489 -41.591 1.00 96.31 188 THR A O 1
ATOM 1516 N N . ILE A 1 189 ? 34.360 -3.852 -43.754 1.00 97.00 189 ILE A N 1
ATOM 1517 C CA . ILE A 1 189 ? 32.943 -3.470 -43.658 1.00 97.00 189 ILE A CA 1
ATOM 1518 C C . ILE A 1 189 ? 32.137 -4.519 -42.884 1.00 97.00 189 ILE A C 1
ATOM 1520 O O . ILE A 1 189 ? 31.230 -4.152 -42.135 1.00 97.00 189 ILE A O 1
ATOM 1524 N N . VAL A 1 190 ? 32.445 -5.808 -43.052 1.00 97.81 190 VAL A N 1
ATOM 1525 C CA . VAL A 1 190 ? 31.818 -6.903 -42.298 1.00 97.81 190 VAL A CA 1
ATOM 1526 C C . VAL A 1 190 ? 32.129 -6.770 -40.809 1.00 97.81 190 VAL A C 1
ATOM 1528 O O . VAL A 1 190 ? 31.197 -6.809 -40.006 1.00 97.81 190 VAL A O 1
ATOM 1531 N N . ASP A 1 191 ? 33.384 -6.513 -40.442 1.00 97.44 191 ASP A N 1
ATOM 1532 C CA . ASP A 1 191 ? 33.782 -6.302 -39.046 1.00 97.44 191 ASP A CA 1
ATOM 1533 C C . ASP A 1 191 ? 33.041 -5.111 -38.412 1.00 97.44 191 ASP A C 1
ATOM 1535 O O . ASP A 1 191 ? 32.511 -5.206 -37.298 1.00 97.44 191 ASP A O 1
ATOM 1539 N N . GLU A 1 192 ? 32.935 -3.989 -39.132 1.00 97.31 192 GLU A N 1
ATOM 1540 C CA . GLU A 1 192 ? 32.200 -2.814 -38.650 1.00 97.31 192 GLU A CA 1
ATOM 1541 C C . GLU A 1 192 ? 30.687 -3.071 -38.570 1.00 97.31 192 GLU A C 1
ATOM 1543 O O . GLU A 1 192 ? 30.028 -2.630 -37.624 1.00 97.31 192 GLU A O 1
ATOM 1548 N N . LYS A 1 193 ? 30.117 -3.835 -39.511 1.00 97.81 193 LYS A N 1
ATOM 1549 C CA . LYS A 1 193 ? 28.718 -4.277 -39.439 1.00 97.81 193 LYS A CA 1
ATOM 1550 C C . LYS A 1 193 ? 28.476 -5.127 -38.199 1.00 97.81 193 LYS A C 1
ATOM 1552 O O . LYS A 1 193 ? 27.488 -4.899 -37.501 1.00 97.81 193 LYS A O 1
ATOM 1557 N N . ASP A 1 194 ? 29.355 -6.077 -37.903 1.00 97.94 194 ASP A N 1
ATOM 1558 C CA . ASP A 1 194 ? 29.231 -6.929 -36.723 1.00 97.94 194 ASP A CA 1
ATOM 1559 C C . ASP A 1 194 ? 29.310 -6.106 -35.434 1.00 97.94 194 ASP A C 1
ATOM 1561 O O . ASP A 1 194 ? 28.523 -6.328 -34.506 1.00 97.94 194 ASP A O 1
ATOM 1565 N N . ARG A 1 195 ? 30.189 -5.099 -35.386 1.00 97.81 195 ARG A N 1
ATOM 1566 C CA . ARG A 1 195 ? 30.256 -4.131 -34.284 1.00 97.81 195 ARG A CA 1
ATOM 1567 C C . ARG A 1 195 ? 28.958 -3.330 -34.139 1.00 97.81 195 ARG A C 1
ATOM 1569 O O . ARG A 1 195 ? 28.405 -3.277 -33.039 1.00 97.81 195 ARG A O 1
ATOM 1576 N N . LEU A 1 196 ? 28.442 -2.741 -35.217 1.00 98.19 196 LEU A N 1
ATOM 1577 C CA . LEU A 1 196 ? 27.197 -1.960 -35.198 1.00 98.19 196 LEU A CA 1
ATOM 1578 C C . LEU A 1 196 ? 25.977 -2.817 -34.843 1.00 98.19 196 LEU A C 1
ATOM 1580 O O . LEU A 1 196 ? 25.094 -2.375 -34.108 1.00 98.19 196 LEU A O 1
ATOM 1584 N N . ASN A 1 197 ? 25.949 -4.072 -35.289 1.00 98.19 197 ASN A N 1
ATOM 1585 C CA . ASN A 1 197 ? 24.903 -5.021 -34.930 1.00 98.19 197 ASN A CA 1
ATOM 1586 C C . ASN A 1 197 ? 24.906 -5.324 -33.421 1.00 98.19 197 ASN A C 1
ATOM 1588 O O . ASN A 1 197 ? 23.839 -5.406 -32.812 1.00 98.19 197 ASN A O 1
ATOM 1592 N N . ARG A 1 198 ? 26.078 -5.438 -32.778 1.00 98.19 198 ARG A N 1
ATOM 1593 C CA . ARG A 1 198 ? 26.164 -5.569 -31.308 1.00 98.19 198 ARG A CA 1
ATOM 1594 C C . ARG A 1 198 ? 25.592 -4.341 -30.603 1.00 98.19 198 ARG A C 1
ATOM 1596 O O . ARG A 1 198 ? 24.722 -4.502 -29.754 1.00 98.19 198 ARG A O 1
ATOM 1603 N N . ILE A 1 199 ? 25.990 -3.137 -31.021 1.00 97.94 199 ILE A N 1
ATOM 1604 C CA . ILE A 1 199 ? 25.492 -1.870 -30.454 1.00 97.94 199 ILE A CA 1
ATOM 1605 C C . ILE A 1 199 ? 23.964 -1.771 -30.575 1.00 97.94 199 ILE A C 1
ATOM 1607 O O . ILE A 1 199 ? 23.279 -1.417 -29.615 1.00 97.94 199 ILE A O 1
ATOM 1611 N N . TYR A 1 200 ? 23.410 -2.123 -31.737 1.00 98.25 200 TYR A N 1
ATOM 1612 C CA . TYR A 1 200 ? 21.964 -2.139 -31.953 1.00 98.25 200 TYR A CA 1
ATOM 1613 C C . TYR A 1 200 ? 21.245 -3.132 -31.026 1.00 98.25 200 TYR A C 1
ATOM 1615 O O . TYR A 1 200 ? 20.238 -2.782 -30.406 1.00 98.25 200 TYR A O 1
ATOM 1623 N N . ASN A 1 201 ? 21.776 -4.349 -30.882 1.00 98.12 201 ASN A N 1
ATOM 1624 C CA . ASN A 1 201 ? 21.198 -5.365 -30.001 1.00 98.12 201 ASN A CA 1
ATOM 1625 C C . ASN A 1 201 ? 21.288 -4.977 -28.516 1.00 98.12 201 ASN A C 1
ATOM 1627 O O . ASN A 1 201 ? 20.336 -5.203 -27.770 1.00 98.12 201 ASN A O 1
ATOM 1631 N N . GLU A 1 202 ? 22.379 -4.342 -28.086 1.00 97.94 202 GLU A N 1
ATOM 1632 C CA . GLU A 1 202 ? 22.524 -3.792 -26.733 1.00 97.94 202 GLU A CA 1
ATOM 1633 C C . GLU A 1 202 ? 21.516 -2.666 -26.467 1.00 97.94 202 GLU A C 1
ATOM 1635 O O . GLU A 1 202 ? 20.876 -2.642 -25.413 1.00 97.94 202 GLU A O 1
ATOM 1640 N N . ALA A 1 203 ? 21.312 -1.763 -27.432 1.00 97.31 203 ALA A N 1
ATOM 1641 C CA . ALA A 1 203 ? 20.309 -0.705 -27.328 1.00 97.31 203 ALA A CA 1
ATOM 1642 C C . ALA A 1 203 ? 18.883 -1.277 -27.223 1.00 97.31 203 ALA A C 1
ATOM 1644 O O . ALA A 1 203 ? 18.099 -0.827 -26.385 1.00 97.31 203 ALA A O 1
ATOM 1645 N N . LEU A 1 204 ? 18.558 -2.305 -28.018 1.00 97.81 204 LEU A N 1
ATOM 1646 C CA . LEU A 1 204 ? 17.282 -3.023 -27.929 1.00 97.81 204 LEU A CA 1
ATOM 1647 C C . LEU A 1 204 ? 17.096 -3.712 -26.573 1.00 97.81 204 LEU A C 1
ATOM 1649 O O . LEU A 1 204 ? 16.010 -3.647 -25.996 1.00 97.81 204 LEU A O 1
ATOM 1653 N N . ALA A 1 205 ? 18.133 -4.377 -26.060 1.00 97.81 205 ALA A N 1
ATOM 1654 C CA . ALA A 1 205 ? 18.086 -5.039 -24.760 1.00 97.81 205 ALA A CA 1
ATOM 1655 C C . ALA A 1 205 ? 17.850 -4.029 -23.628 1.00 97.81 205 ALA A C 1
ATOM 1657 O O . ALA A 1 205 ? 16.990 -4.254 -22.777 1.00 97.81 205 ALA A O 1
ATOM 1658 N N . ALA A 1 206 ? 18.535 -2.883 -23.662 1.00 96.75 206 ALA A N 1
ATOM 1659 C CA . ALA A 1 206 ? 18.333 -1.801 -22.703 1.00 96.75 206 ALA A CA 1
ATOM 1660 C C . ALA A 1 206 ? 16.907 -1.228 -22.769 1.00 96.75 206 ALA A C 1
ATOM 1662 O O . ALA A 1 206 ? 16.273 -1.039 -21.732 1.00 96.75 206 ALA A O 1
ATOM 1663 N N . GLN A 1 207 ? 16.366 -1.012 -23.974 1.00 96.56 207 GLN A N 1
ATOM 1664 C CA . GLN A 1 207 ? 14.985 -0.556 -24.152 1.00 96.56 207 GLN A CA 1
ATOM 1665 C C . GLN A 1 207 ? 13.974 -1.549 -23.558 1.00 96.56 207 GLN A C 1
ATOM 1667 O O . GLN A 1 207 ? 13.072 -1.137 -22.831 1.00 96.56 207 GLN A O 1
ATOM 1672 N N . ARG A 1 208 ? 14.138 -2.852 -23.827 1.00 96.25 208 ARG A N 1
ATOM 1673 C CA . ARG A 1 208 ? 13.272 -3.906 -23.271 1.00 96.25 208 ARG A CA 1
ATOM 1674 C C . ARG A 1 208 ? 13.359 -3.968 -21.750 1.00 96.25 208 ARG A C 1
ATOM 1676 O O . ARG A 1 208 ? 12.326 -3.941 -21.088 1.00 96.25 208 ARG A O 1
ATOM 1683 N N . SER A 1 209 ? 14.575 -3.974 -21.206 1.00 96.69 209 SER A N 1
ATOM 1684 C CA . SER A 1 209 ? 14.800 -3.980 -19.758 1.00 96.69 209 SER A CA 1
ATOM 1685 C C . SER A 1 209 ? 14.159 -2.770 -19.078 1.00 96.69 209 SER A C 1
ATOM 1687 O O . SER A 1 209 ? 13.600 -2.919 -17.995 1.00 96.69 209 SER A O 1
ATOM 1689 N N . ASN A 1 210 ? 14.196 -1.590 -19.705 1.00 95.50 210 ASN A N 1
ATOM 1690 C CA . ASN A 1 210 ? 13.532 -0.395 -19.190 1.00 95.50 210 ASN A CA 1
ATOM 1691 C C . ASN A 1 210 ? 12.002 -0.542 -19.181 1.00 95.50 210 ASN A C 1
ATOM 1693 O O . ASN A 1 210 ? 11.355 -0.200 -18.195 1.00 95.50 210 ASN A O 1
ATOM 1697 N N . SER A 1 211 ? 11.413 -1.092 -20.248 1.00 93.69 211 SER A N 1
ATOM 1698 C CA . SER A 1 211 ? 9.968 -1.359 -20.305 1.00 93.69 211 SER A CA 1
ATOM 1699 C C . SER A 1 211 ? 9.507 -2.373 -19.255 1.00 93.69 211 SER A C 1
ATOM 1701 O O . SER A 1 211 ? 8.439 -2.201 -18.672 1.00 93.69 211 SER A O 1
ATOM 1703 N N . GLU A 1 212 ? 10.301 -3.411 -18.990 1.00 95.12 212 GLU A N 1
ATOM 1704 C CA . GLU A 1 212 ? 10.012 -4.391 -17.937 1.00 95.12 212 GLU A CA 1
ATOM 1705 C C . GLU A 1 212 ? 10.161 -3.785 -16.538 1.00 95.12 212 GLU A C 1
ATOM 1707 O O . GLU A 1 212 ? 9.282 -3.953 -15.692 1.00 95.12 212 GLU A O 1
ATOM 1712 N N . PHE A 1 213 ? 11.242 -3.034 -16.304 1.00 94.12 213 PHE A N 1
ATOM 1713 C CA . PHE A 1 213 ? 11.487 -2.331 -15.045 1.00 94.12 213 PHE A CA 1
ATOM 1714 C C . PHE A 1 213 ? 10.362 -1.343 -14.719 1.00 94.12 213 PHE A C 1
ATOM 1716 O O . PHE A 1 213 ? 9.873 -1.307 -13.589 1.00 94.12 213 PHE A O 1
ATOM 1723 N N . GLY A 1 214 ? 9.920 -0.591 -15.726 1.00 93.25 214 GLY A N 1
ATOM 1724 C CA . GLY A 1 214 ? 8.836 0.375 -15.648 1.00 93.25 214 GLY A CA 1
ATOM 1725 C C . GLY A 1 214 ? 7.433 -0.216 -15.706 1.00 93.25 214 GLY A C 1
ATOM 1726 O O . GLY A 1 214 ? 6.491 0.539 -15.903 1.00 93.25 214 GLY A O 1
ATOM 1727 N N . ASN A 1 215 ? 7.237 -1.530 -15.592 1.00 93.62 215 ASN A N 1
ATOM 1728 C CA . ASN A 1 215 ? 5.895 -2.098 -15.685 1.00 93.62 215 ASN A CA 1
ATOM 1729 C C . ASN A 1 215 ? 4.986 -1.596 -14.542 1.00 93.62 215 ASN A C 1
ATOM 1731 O O . ASN A 1 215 ? 5.254 -1.811 -13.357 1.00 93.62 215 ASN A O 1
ATOM 1735 N N . ARG A 1 216 ? 3.869 -0.960 -14.915 1.00 94.81 216 ARG A N 1
ATOM 1736 C CA . ARG A 1 216 ? 2.917 -0.323 -13.994 1.00 94.81 216 ARG A CA 1
ATOM 1737 C C . ARG A 1 216 ? 1.843 -1.267 -13.435 1.00 94.81 216 ARG A C 1
ATOM 1739 O O . ARG A 1 216 ? 1.013 -0.828 -12.646 1.00 94.81 216 ARG A O 1
ATOM 1746 N N . LEU A 1 217 ? 1.827 -2.545 -13.814 1.00 97.19 217 LEU A N 1
ATOM 1747 C CA . LEU A 1 217 ? 0.774 -3.491 -13.423 1.00 97.19 217 LEU A CA 1
ATOM 1748 C C . LEU A 1 217 ? 0.559 -3.533 -11.902 1.00 97.19 217 LEU A C 1
ATOM 1750 O O . LEU A 1 217 ? -0.537 -3.236 -11.438 1.00 97.19 217 LEU A O 1
ATOM 1754 N N . ALA A 1 218 ? 1.619 -3.793 -11.136 1.00 97.19 218 ALA A N 1
ATOM 1755 C CA . ALA A 1 218 ? 1.536 -3.875 -9.678 1.00 97.19 218 ALA A CA 1
ATOM 1756 C C . ALA A 1 218 ? 1.125 -2.540 -9.026 1.00 97.19 218 ALA A C 1
ATOM 1758 O O . ALA A 1 218 ? 0.382 -2.529 -8.049 1.00 97.19 218 ALA A O 1
ATOM 1759 N N . ALA A 1 21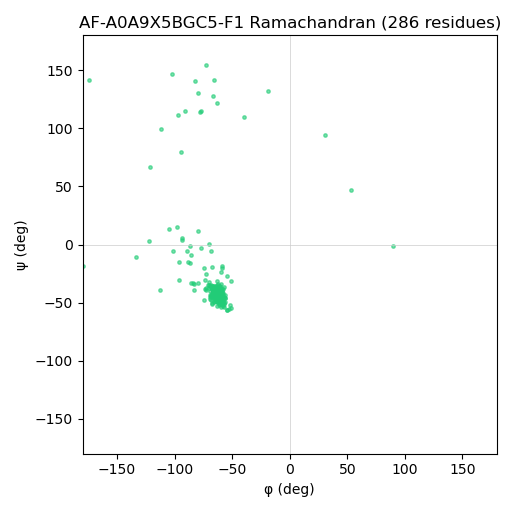9 ? 1.547 -1.399 -9.586 1.00 97.81 219 ALA A N 1
ATOM 1760 C CA . ALA A 1 219 ? 1.088 -0.094 -9.109 1.00 97.81 219 ALA A CA 1
ATOM 1761 C C . ALA A 1 219 ? -0.414 0.102 -9.357 1.00 97.81 219 ALA A C 1
ATOM 1763 O O . ALA A 1 219 ? -1.113 0.654 -8.513 1.00 97.81 219 ALA A O 1
ATOM 1764 N N . ASN A 1 220 ? -0.932 -0.348 -10.501 1.00 98.06 220 ASN A N 1
ATOM 1765 C CA . ASN A 1 220 ? -2.355 -0.244 -10.810 1.00 98.06 220 ASN A CA 1
ATOM 1766 C C . ASN A 1 220 ? -3.195 -1.147 -9.901 1.00 98.06 220 ASN A C 1
ATOM 1768 O O . ASN A 1 220 ? -4.203 -0.694 -9.367 1.00 98.06 220 ASN A O 1
ATOM 1772 N N . GLU A 1 221 ? -2.768 -2.390 -9.687 1.00 98.31 221 GLU A N 1
ATOM 1773 C CA . GLU A 1 221 ? -3.431 -3.324 -8.769 1.00 98.31 221 GLU A CA 1
ATOM 1774 C C . GLU A 1 221 ? -3.506 -2.754 -7.348 1.00 98.31 221 GLU A C 1
ATOM 1776 O O . GLU A 1 221 ? -4.591 -2.696 -6.759 1.00 98.31 221 GLU A O 1
ATOM 1781 N N . ALA A 1 222 ? -2.383 -2.243 -6.837 1.00 98.38 222 ALA A N 1
ATOM 1782 C CA . ALA A 1 222 ? -2.326 -1.628 -5.517 1.00 98.38 222 ALA A CA 1
ATOM 1783 C C . ALA A 1 222 ? -3.196 -0.370 -5.427 1.00 98.38 222 ALA A C 1
ATOM 1785 O O . ALA A 1 222 ? -3.967 -0.203 -4.482 1.00 98.38 222 ALA A O 1
ATOM 1786 N N . PHE A 1 223 ? -3.150 0.490 -6.446 1.00 98.38 223 PHE A N 1
ATOM 1787 C CA . PHE A 1 223 ? -3.984 1.687 -6.525 1.00 98.38 223 PHE A CA 1
ATOM 1788 C C . PHE A 1 223 ? -5.481 1.360 -6.468 1.00 98.38 223 PHE A C 1
ATOM 1790 O O . PHE A 1 223 ? -6.216 1.968 -5.689 1.00 98.38 223 PHE A O 1
ATOM 1797 N N . PHE A 1 224 ? -5.947 0.394 -7.263 1.00 98.06 224 PHE A N 1
ATOM 1798 C CA . PHE A 1 224 ? -7.360 0.018 -7.269 1.00 98.06 224 PHE A CA 1
ATOM 1799 C C . PHE A 1 224 ? -7.786 -0.643 -5.960 1.00 98.06 224 PHE A C 1
ATOM 1801 O O . PHE A 1 224 ? -8.887 -0.370 -5.482 1.00 98.06 224 PHE A O 1
ATOM 1808 N N . THR A 1 225 ? -6.912 -1.446 -5.353 1.00 98.25 225 THR A N 1
ATOM 1809 C CA . THR A 1 225 ? -7.154 -2.053 -4.039 1.00 98.25 225 THR A CA 1
ATOM 1810 C C . THR A 1 225 ? -7.315 -0.980 -2.966 1.00 98.25 225 THR A C 1
ATOM 1812 O O . THR A 1 225 ? -8.334 -0.949 -2.274 1.00 98.25 225 THR A O 1
ATOM 1815 N N . LEU A 1 226 ? -6.366 -0.043 -2.878 1.00 98.25 226 LEU A N 1
ATOM 1816 C CA . LEU A 1 226 ? -6.426 1.095 -1.959 1.00 98.25 226 LEU A CA 1
ATOM 1817 C C . LEU A 1 226 ? -7.704 1.911 -2.173 1.00 98.25 226 LEU A C 1
ATOM 1819 O O . LEU A 1 226 ? -8.451 2.156 -1.229 1.00 98.25 226 LEU A O 1
ATOM 1823 N N . LYS A 1 227 ? -8.014 2.269 -3.421 1.00 97.06 227 LYS A N 1
ATOM 1824 C CA . LYS A 1 227 ? -9.211 3.045 -3.762 1.00 97.06 227 LYS A CA 1
ATOM 1825 C C . LYS A 1 227 ? -10.505 2.335 -3.360 1.00 97.06 227 LYS A C 1
ATOM 1827 O O . LYS A 1 227 ? -11.409 2.970 -2.826 1.00 97.06 227 LYS A O 1
ATOM 1832 N N . ALA A 1 228 ? -10.600 1.027 -3.591 1.00 97.00 228 ALA A N 1
ATOM 1833 C CA . ALA A 1 228 ? -11.776 0.248 -3.220 1.00 97.00 228 ALA A CA 1
ATOM 1834 C C . ALA A 1 228 ? -11.982 0.237 -1.700 1.00 97.00 228 ALA A C 1
ATOM 1836 O O . ALA A 1 228 ? -13.080 0.527 -1.220 1.00 97.00 228 ALA A O 1
ATOM 1837 N N . VAL A 1 229 ? -10.917 -0.041 -0.947 1.00 96.38 229 VAL A N 1
ATOM 1838 C CA . VAL A 1 229 ? -10.969 -0.175 0.513 1.00 96.38 229 VAL A CA 1
ATOM 1839 C C . VAL A 1 229 ? -11.212 1.168 1.215 1.00 96.38 229 VAL A C 1
ATOM 1841 O O . VAL A 1 229 ? -11.881 1.207 2.246 1.00 96.38 229 VAL A O 1
ATOM 1844 N N . LEU A 1 230 ? -10.720 2.275 0.655 1.00 96.19 230 LEU A N 1
ATOM 1845 C CA . LEU A 1 230 ? -10.839 3.611 1.253 1.00 96.19 230 LEU A CA 1
ATOM 1846 C C . LEU A 1 230 ? -12.125 4.355 0.859 1.00 96.19 230 LEU A C 1
ATOM 1848 O O . LEU A 1 230 ? -12.493 5.315 1.530 1.00 96.19 230 LEU A O 1
ATOM 1852 N N . SER A 1 231 ? -12.833 3.903 -0.180 1.00 93.06 231 SER A N 1
ATOM 1853 C CA . SER A 1 231 ? -13.957 4.620 -0.809 1.00 93.06 231 SER A CA 1
ATOM 1854 C C . SER A 1 231 ? -15.061 5.113 0.137 1.00 93.06 231 SER A C 1
ATOM 1856 O O . SER A 1 231 ? -15.666 6.149 -0.123 1.00 93.06 231 SER A O 1
ATOM 1858 N N . ASN A 1 232 ? -15.322 4.395 1.234 1.00 91.25 232 ASN A N 1
ATOM 1859 C CA . ASN A 1 232 ? -16.378 4.723 2.200 1.00 91.25 232 ASN A CA 1
ATOM 1860 C C . ASN A 1 232 ? -15.842 5.321 3.511 1.00 91.25 232 ASN A C 1
ATOM 1862 O O . ASN A 1 232 ? -16.567 5.385 4.504 1.00 91.25 232 ASN A O 1
ATOM 1866 N N . ILE A 1 233 ? -14.571 5.725 3.548 1.00 94.88 233 ILE A N 1
ATOM 1867 C CA . ILE A 1 233 ? -13.914 6.245 4.746 1.00 94.88 233 ILE A CA 1
ATOM 1868 C C . ILE A 1 233 ? -13.621 7.729 4.542 1.00 94.88 233 ILE A C 1
ATOM 1870 O O . ILE A 1 233 ? -12.609 8.092 3.953 1.00 94.88 233 ILE A O 1
ATOM 1874 N N . LYS A 1 234 ? -14.479 8.590 5.095 1.00 94.06 234 LYS A N 1
ATOM 1875 C CA . LYS A 1 234 ? -14.361 10.054 4.981 1.00 94.06 234 LYS A CA 1
ATOM 1876 C C . LYS A 1 234 ? -13.018 10.595 5.488 1.00 94.06 234 LYS A C 1
ATOM 1878 O O . LYS A 1 234 ? -12.429 11.497 4.905 1.00 94.06 234 LYS A O 1
ATOM 1883 N N . LEU A 1 235 ? -12.482 9.996 6.552 1.00 94.50 235 LEU A N 1
ATOM 1884 C CA . LEU A 1 235 ? -11.151 10.329 7.074 1.00 94.50 235 LEU A CA 1
ATOM 1885 C C . LEU A 1 235 ? -10.020 10.129 6.053 1.00 94.50 235 LEU A C 1
ATOM 1887 O O . LEU A 1 235 ? -8.941 10.686 6.239 1.00 94.50 235 LEU A O 1
ATOM 1891 N N . ALA A 1 236 ? -10.246 9.327 5.010 1.00 96.25 236 ALA A N 1
ATOM 1892 C CA . ALA A 1 236 ? -9.279 9.041 3.963 1.00 96.25 236 ALA A CA 1
ATOM 1893 C C . ALA A 1 236 ? -9.412 9.966 2.743 1.00 96.25 236 ALA A C 1
ATOM 1895 O O . ALA A 1 236 ? -8.692 9.747 1.777 1.00 96.25 236 ALA A O 1
ATOM 1896 N N . ASP A 1 237 ? -10.299 10.967 2.738 1.00 95.88 237 ASP A N 1
ATOM 1897 C CA . ASP A 1 237 ? -10.563 11.800 1.552 1.00 95.88 237 ASP A CA 1
ATOM 1898 C C . ASP A 1 237 ? -9.294 12.492 1.024 1.00 95.88 237 ASP A C 1
ATOM 1900 O O . ASP A 1 237 ? -8.961 12.345 -0.152 1.00 95.88 237 ASP A O 1
ATOM 1904 N N . ASN A 1 238 ? -8.530 13.161 1.896 1.00 96.81 238 ASN A N 1
ATOM 1905 C CA . ASN A 1 238 ? -7.272 13.813 1.505 1.00 96.81 238 ASN A CA 1
ATOM 1906 C C . ASN A 1 238 ? -6.229 12.800 1.011 1.00 96.81 238 ASN A C 1
ATOM 1908 O O . ASN A 1 238 ? -5.602 12.997 -0.028 1.00 96.81 238 ASN A O 1
ATOM 1912 N N . PHE A 1 239 ? -6.086 11.676 1.720 1.00 97.88 239 PHE A N 1
ATOM 1913 C CA . PHE A 1 239 ? -5.179 10.600 1.324 1.00 97.88 239 PHE A CA 1
ATOM 1914 C C . PHE A 1 239 ? -5.552 10.023 -0.050 1.00 97.88 239 PHE A C 1
ATOM 1916 O O . PHE A 1 239 ? -4.685 9.830 -0.899 1.00 97.88 239 PHE A O 1
ATOM 1923 N N . GLN A 1 240 ? -6.841 9.800 -0.311 1.00 97.81 240 GLN A N 1
ATOM 1924 C CA . GLN A 1 240 ? -7.336 9.341 -1.607 1.00 97.81 240 GLN A CA 1
ATOM 1925 C C . GLN A 1 240 ? -7.116 10.381 -2.701 1.00 97.81 240 GLN A C 1
ATOM 1927 O O . GLN A 1 240 ? -6.739 10.017 -3.816 1.00 97.81 240 GLN A O 1
ATOM 1932 N N . GLN A 1 241 ? -7.351 11.661 -2.415 1.00 97.50 241 GLN A N 1
ATOM 1933 C CA . GLN A 1 241 ? -7.082 12.736 -3.359 1.00 97.50 241 GLN A CA 1
ATOM 1934 C C . GLN A 1 241 ? -5.607 12.717 -3.765 1.00 97.50 241 GLN A C 1
ATOM 1936 O O . GLN A 1 241 ? -5.315 12.576 -4.954 1.00 97.50 241 GLN A O 1
ATOM 1941 N N . LYS A 1 242 ? -4.692 12.732 -2.790 1.00 98.00 242 LYS A N 1
ATOM 1942 C CA . LYS A 1 242 ? -3.255 12.702 -3.064 1.00 98.00 242 LYS A CA 1
ATOM 1943 C C . LYS A 1 242 ? -2.838 11.432 -3.803 1.00 98.00 242 LYS A C 1
ATOM 1945 O O . LYS A 1 242 ? -2.087 11.493 -4.770 1.00 98.00 242 LYS A O 1
ATOM 1950 N N . LEU A 1 243 ? -3.389 10.274 -3.430 1.00 98.12 243 LEU A N 1
ATOM 1951 C CA . LEU A 1 243 ? -3.147 9.009 -4.130 1.00 98.12 243 LEU A CA 1
ATOM 1952 C C . LEU A 1 243 ? -3.515 9.102 -5.621 1.00 98.12 243 LEU A C 1
ATOM 1954 O O . LEU A 1 243 ? -2.758 8.630 -6.472 1.00 98.12 243 LEU A O 1
ATOM 1958 N N . ASN A 1 244 ? -4.659 9.715 -5.945 1.00 97.19 244 ASN A N 1
ATOM 1959 C CA . ASN A 1 244 ? -5.082 9.938 -7.330 1.00 97.19 244 ASN A CA 1
ATOM 1960 C C . ASN A 1 244 ? -4.161 10.930 -8.058 1.00 97.19 244 ASN A C 1
ATOM 1962 O O . ASN A 1 244 ? -3.842 10.696 -9.222 1.00 97.19 244 ASN A O 1
ATOM 1966 N N . GLU A 1 245 ? -3.726 12.004 -7.398 1.00 95.62 245 GLU A N 1
ATOM 1967 C CA . GLU A 1 245 ? -2.794 12.990 -7.964 1.00 95.62 245 GLU A CA 1
ATOM 1968 C C . GLU A 1 245 ? -1.471 12.333 -8.369 1.00 95.62 245 GLU A C 1
ATOM 1970 O O . GLU A 1 245 ? -1.081 12.431 -9.534 1.00 95.62 245 GLU A O 1
ATOM 1975 N N . VAL A 1 246 ? -0.850 11.557 -7.470 1.00 95.88 246 VAL A N 1
ATOM 1976 C CA . VAL A 1 246 ? 0.381 10.805 -7.775 1.00 95.88 246 VAL A CA 1
ATOM 1977 C C . VAL A 1 246 ? 0.150 9.833 -8.933 1.00 95.88 246 VAL A C 1
ATOM 1979 O O . VAL A 1 246 ? 0.958 9.751 -9.861 1.00 95.88 246 VAL A O 1
ATOM 1982 N N . HIS A 1 247 ? -0.971 9.106 -8.911 1.00 96.31 247 HIS A N 1
ATOM 1983 C CA . HIS A 1 247 ? -1.288 8.123 -9.943 1.00 96.31 247 HIS A CA 1
ATOM 1984 C C . HIS A 1 247 ? -1.421 8.781 -11.321 1.00 96.31 247 HIS A C 1
ATOM 1986 O O . HIS A 1 247 ? -0.857 8.303 -12.307 1.00 96.31 247 HIS A O 1
ATOM 1992 N N . CYS A 1 248 ? -2.155 9.883 -11.418 1.00 92.50 248 CYS A N 1
ATOM 1993 C CA . CYS A 1 248 ? -2.327 10.597 -12.675 1.00 92.50 248 CYS A CA 1
ATOM 1994 C C . CYS A 1 248 ? -1.020 11.266 -13.122 1.00 92.50 248 CYS A C 1
ATOM 1996 O O . CYS A 1 248 ? -0.655 11.154 -14.291 1.00 92.50 248 CYS A O 1
ATOM 1998 N N . GLY A 1 249 ? -0.296 11.904 -12.201 1.00 90.44 249 GLY A N 1
ATOM 1999 C CA . GLY A 1 249 ? 0.906 12.683 -12.493 1.00 90.44 249 GLY A CA 1
ATOM 2000 C C . GLY A 1 249 ? 2.092 11.849 -12.977 1.00 90.44 249 GLY A C 1
ATOM 2001 O O . GLY A 1 249 ? 2.779 12.263 -13.906 1.00 90.44 249 GLY A O 1
ATOM 2002 N N . ALA A 1 250 ? 2.272 10.630 -12.457 1.00 89.00 250 ALA A N 1
ATOM 2003 C CA . ALA A 1 250 ? 3.458 9.807 -12.719 1.00 89.00 250 ALA A CA 1
ATOM 2004 C C . ALA A 1 250 ? 3.720 9.469 -14.201 1.00 89.00 250 ALA A C 1
ATOM 2006 O O . ALA A 1 250 ? 4.830 9.062 -14.541 1.00 89.00 250 ALA A O 1
ATOM 2007 N N . GLY A 1 251 ? 2.719 9.601 -15.080 1.00 80.38 251 GLY A N 1
ATOM 2008 C CA . GLY A 1 251 ? 2.852 9.356 -16.520 1.00 80.38 251 GLY A CA 1
ATOM 2009 C C . GLY A 1 251 ? 3.278 10.559 -17.362 1.00 80.38 251 GLY A C 1
ATOM 2010 O O . GLY A 1 251 ? 3.485 10.386 -18.561 1.00 80.38 251 GLY A O 1
ATOM 2011 N N . PHE A 1 252 ? 3.385 11.755 -16.784 1.00 71.31 252 PHE A N 1
ATOM 2012 C CA . PHE A 1 252 ? 3.683 12.974 -17.530 1.00 71.31 252 PHE A CA 1
ATOM 2013 C C . PHE A 1 252 ? 5.146 13.392 -17.381 1.00 71.31 252 PHE A C 1
ATOM 2015 O O . PHE A 1 252 ? 5.767 13.222 -16.335 1.00 71.31 252 PHE A O 1
ATOM 2022 N N . LYS A 1 253 ? 5.692 13.989 -18.444 1.00 67.56 253 LYS A N 1
ATOM 2023 C CA . LYS A 1 253 ? 6.949 14.734 -18.360 1.00 67.56 253 LYS A CA 1
ATOM 2024 C C . LYS A 1 253 ? 6.660 16.093 -17.739 1.00 67.56 253 LYS A C 1
ATOM 2026 O O . LYS A 1 253 ? 5.945 16.898 -18.334 1.00 67.56 253 LYS A O 1
ATOM 2031 N N . HIS A 1 254 ? 7.194 16.338 -16.551 1.00 65.94 254 HIS A N 1
ATOM 2032 C CA . HIS A 1 254 ? 7.031 17.616 -15.863 1.00 65.94 254 HIS A CA 1
ATOM 2033 C C . HIS A 1 254 ? 8.005 18.653 -16.452 1.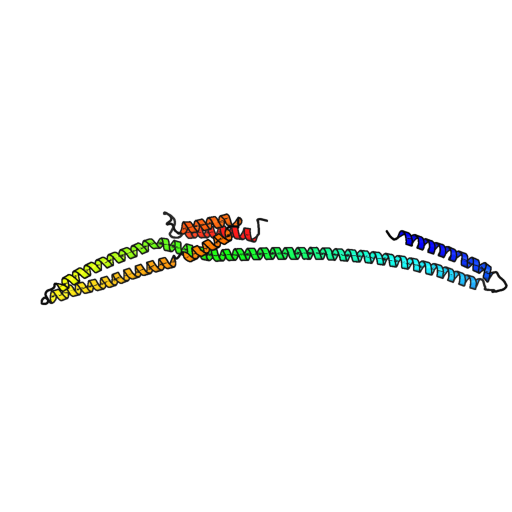00 65.94 254 HIS A C 1
ATOM 2035 O O . HIS A 1 254 ? 9.178 18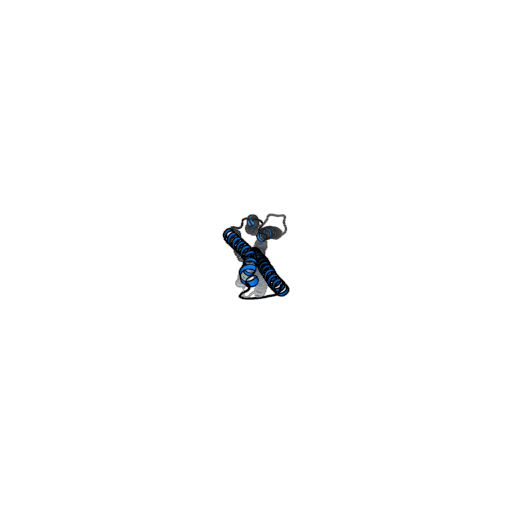.357 -16.686 1.00 65.94 254 HIS A O 1
ATOM 2041 N N . SER A 1 255 ? 7.501 19.844 -16.798 1.00 54.69 255 SER A N 1
ATOM 2042 C CA . SER A 1 255 ? 8.256 20.869 -17.528 1.00 54.69 255 SER A CA 1
ATOM 2043 C C . SER A 1 255 ? 9.239 21.627 -16.625 1.00 54.69 255 SER A C 1
ATOM 2045 O O . SER A 1 255 ? 8.810 22.350 -15.737 1.00 54.69 255 SER A O 1
ATOM 2047 N N . GLN A 1 256 ? 10.532 21.454 -16.921 1.00 49.19 256 GLN A N 1
ATOM 2048 C CA . GLN A 1 256 ? 11.709 22.301 -16.646 1.00 49.19 256 GLN A CA 1
ATOM 2049 C C . GLN A 1 256 ? 11.732 23.181 -15.379 1.00 49.19 256 GLN A C 1
ATOM 2051 O O . GLN A 1 256 ? 11.339 24.338 -15.419 1.00 49.19 256 GLN A O 1
ATOM 2056 N N . GLU A 1 257 ? 12.327 22.629 -14.317 1.00 46.72 257 GLU A N 1
ATOM 2057 C CA . GLU A 1 257 ? 13.385 23.220 -13.455 1.00 46.72 257 GLU A CA 1
ATOM 2058 C C . GLU A 1 257 ? 13.780 22.214 -12.351 1.00 46.72 257 GLU A C 1
ATOM 2060 O O . GLU A 1 257 ? 14.886 22.256 -11.815 1.00 46.72 257 GLU A O 1
ATOM 2065 N N . GLU A 1 258 ? 12.922 21.226 -12.087 1.00 51.28 258 GLU A N 1
ATOM 2066 C CA . GLU A 1 258 ? 13.141 20.196 -11.077 1.00 51.28 258 GLU A CA 1
ATOM 2067 C C . GLU A 1 258 ? 13.839 18.960 -11.656 1.00 51.28 258 GLU A C 1
ATOM 2069 O O . GLU A 1 258 ? 13.349 18.252 -12.536 1.00 51.28 258 GLU A O 1
ATOM 2074 N N . VAL A 1 259 ? 15.047 18.755 -11.147 1.00 54.81 259 VAL A N 1
ATOM 2075 C CA . VAL A 1 259 ? 15.900 17.566 -11.188 1.00 54.81 259 VAL A CA 1
ATOM 2076 C C . VAL A 1 259 ? 15.155 16.265 -11.517 1.00 54.81 259 VAL A C 1
ATOM 2078 O O . VAL A 1 259 ? 14.159 15.907 -10.888 1.00 54.81 259 VAL A O 1
ATOM 2081 N N . TYR A 1 260 ? 15.724 15.510 -12.459 1.00 61.31 260 TYR A N 1
ATOM 2082 C CA . TYR A 1 260 ? 15.321 14.153 -12.831 1.00 61.31 260 TYR A CA 1
ATOM 2083 C C . TYR A 1 260 ? 14.946 13.323 -11.592 1.00 61.31 260 TYR A C 1
ATOM 2085 O O . TYR A 1 260 ? 15.809 12.987 -10.780 1.00 61.31 260 TYR A O 1
ATOM 2093 N N . GLY A 1 261 ? 13.657 13.017 -11.426 1.00 62.94 261 GLY A N 1
ATOM 2094 C CA . GLY A 1 261 ? 13.190 12.186 -10.320 1.00 62.94 261 GLY A CA 1
ATOM 2095 C C . GLY A 1 261 ? 12.803 12.864 -9.014 1.00 62.94 261 GLY A C 1
ATOM 2096 O O . GLY A 1 261 ? 12.415 12.137 -8.102 1.00 62.94 261 GLY A O 1
ATOM 2097 N N . GLN A 1 262 ? 12.911 14.189 -8.880 1.00 78.25 262 GLN A N 1
ATOM 2098 C CA . GLN A 1 262 ? 12.529 14.870 -7.635 1.00 78.25 262 GLN A CA 1
ATOM 2099 C C . GLN A 1 262 ? 11.016 14.925 -7.433 1.00 78.25 262 GLN A C 1
ATOM 2101 O O . GLN A 1 262 ? 10.568 14.716 -6.307 1.00 78.25 262 GLN A O 1
ATOM 2106 N N . TRP A 1 263 ? 10.243 15.109 -8.510 1.00 88.69 263 TRP A N 1
ATOM 2107 C CA . TRP A 1 263 ? 8.781 15.188 -8.433 1.00 88.69 263 TRP A CA 1
ATOM 2108 C C . TRP A 1 263 ? 8.182 13.961 -7.738 1.00 88.69 263 TRP A C 1
ATOM 2110 O O . TRP A 1 263 ? 7.542 14.087 -6.701 1.00 88.69 263 TRP A O 1
ATOM 2120 N N . ILE A 1 264 ? 8.469 12.750 -8.235 1.00 91.38 264 ILE A N 1
ATOM 2121 C CA . ILE A 1 264 ? 7.886 11.532 -7.654 1.00 91.38 264 ILE A CA 1
ATOM 2122 C C . ILE A 1 264 ? 8.323 11.310 -6.198 1.00 91.38 264 ILE A C 1
ATOM 2124 O O . ILE A 1 264 ? 7.553 10.788 -5.394 1.00 91.38 264 ILE A O 1
ATOM 2128 N N . GLY A 1 265 ? 9.539 11.732 -5.838 1.00 90.94 265 GLY A N 1
ATOM 2129 C CA . GLY A 1 265 ? 10.023 11.684 -4.460 1.00 90.94 265 GLY A CA 1
ATOM 2130 C C . GLY A 1 265 ? 9.197 12.578 -3.535 1.00 90.94 265 GLY A C 1
ATOM 2131 O O . GLY A 1 265 ? 8.660 12.087 -2.547 1.00 90.94 265 GLY A O 1
ATOM 2132 N N . ALA A 1 266 ? 9.033 13.852 -3.895 1.00 92.06 266 ALA A N 1
ATOM 2133 C CA . ALA A 1 266 ? 8.246 14.810 -3.118 1.00 92.06 266 ALA A CA 1
ATOM 2134 C C . ALA A 1 266 ? 6.772 14.384 -2.996 1.00 92.06 266 ALA A C 1
ATOM 2136 O O . ALA A 1 266 ? 6.195 14.376 -1.911 1.00 92.06 266 ALA A O 1
ATOM 2137 N N . GLU A 1 267 ? 6.179 13.941 -4.100 1.00 94.25 267 GLU A N 1
ATOM 2138 C CA . GLU A 1 267 ? 4.782 13.513 -4.157 1.00 94.25 267 GLU A CA 1
ATOM 2139 C C . GLU A 1 267 ? 4.506 12.259 -3.323 1.00 94.25 267 GLU A C 1
ATOM 2141 O O . GLU A 1 267 ? 3.468 12.152 -2.667 1.00 94.25 267 GLU A O 1
ATOM 2146 N N . THR A 1 268 ? 5.431 11.295 -3.333 1.00 95.38 268 THR A N 1
ATOM 2147 C CA . THR A 1 268 ? 5.299 10.082 -2.514 1.00 95.38 268 THR A CA 1
ATOM 2148 C C . THR A 1 268 ? 5.559 10.356 -1.036 1.00 95.38 268 THR A C 1
ATOM 2150 O O . THR A 1 268 ? 4.932 9.715 -0.194 1.00 95.38 268 THR A O 1
ATOM 2153 N N . GLU A 1 269 ? 6.406 11.330 -0.698 1.00 96.19 269 GLU A N 1
ATOM 2154 C CA . GLU A 1 269 ? 6.583 11.795 0.678 1.00 96.19 269 GLU A CA 1
ATOM 2155 C C . GLU A 1 269 ? 5.305 12.450 1.216 1.00 96.19 269 GLU A C 1
ATOM 2157 O O . GLU A 1 269 ? 4.820 12.070 2.282 1.00 96.19 269 GLU A O 1
ATOM 2162 N N . GLU A 1 270 ? 4.700 13.364 0.459 1.00 97.06 270 GLU A N 1
ATOM 2163 C CA . GLU A 1 270 ? 3.431 13.993 0.836 1.00 97.06 270 GLU A CA 1
ATOM 2164 C C . GLU A 1 270 ? 2.293 12.960 0.928 1.00 97.06 270 GLU A C 1
ATOM 2166 O O . GLU A 1 270 ? 1.494 12.981 1.865 1.00 97.06 270 GLU A O 1
ATOM 2171 N N . LEU A 1 271 ? 2.266 11.967 0.032 1.00 98.25 271 LEU A N 1
ATOM 2172 C CA . LEU A 1 271 ? 1.329 10.844 0.118 1.00 98.25 271 LEU A CA 1
ATOM 2173 C C . LEU A 1 271 ? 1.486 10.045 1.426 1.00 98.25 271 LEU A C 1
ATOM 2175 O O . LEU A 1 271 ? 0.488 9.649 2.033 1.00 98.25 271 LEU A O 1
ATOM 2179 N N . ILE A 1 272 ? 2.723 9.813 1.881 1.00 98.25 272 ILE A N 1
ATOM 2180 C CA . ILE A 1 272 ? 3.011 9.155 3.166 1.00 98.25 272 ILE A CA 1
ATOM 2181 C C . ILE A 1 272 ? 2.554 10.029 4.342 1.00 98.25 272 ILE A C 1
ATOM 2183 O O . ILE A 1 272 ? 2.052 9.501 5.341 1.00 98.25 272 ILE A O 1
ATOM 2187 N N . GLN A 1 273 ? 2.694 11.352 4.242 1.00 98.25 273 GLN A N 1
ATOM 2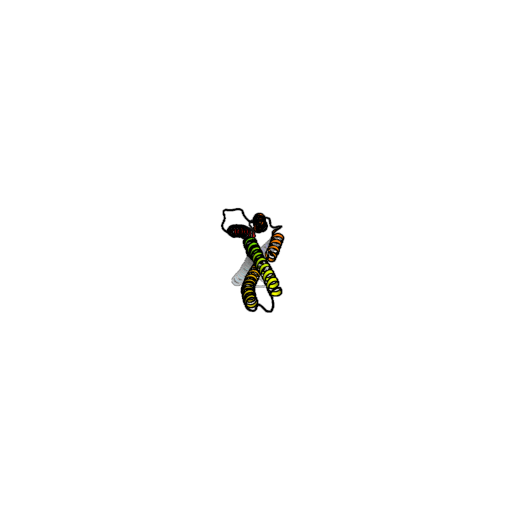188 C CA . GLN A 1 273 ? 2.221 12.283 5.268 1.00 98.25 273 GLN A CA 1
ATOM 2189 C C . GLN A 1 273 ? 0.693 12.229 5.400 1.00 98.25 273 GLN A C 1
ATOM 2191 O O . GLN A 1 273 ? 0.190 12.018 6.507 1.00 98.25 273 GLN A O 1
ATOM 2196 N N . GLU A 1 274 ? -0.046 12.305 4.292 1.00 98.19 274 GLU A N 1
ATOM 2197 C CA . GLU A 1 274 ? -1.511 12.174 4.294 1.00 98.19 274 GLU A CA 1
ATOM 2198 C C . GLU A 1 274 ? -1.967 10.802 4.810 1.00 98.19 274 GLU A C 1
ATOM 2200 O O . GLU A 1 274 ? -2.894 10.706 5.621 1.00 98.19 274 GLU A O 1
ATOM 2205 N N . PHE A 1 275 ? -1.261 9.729 4.438 1.00 98.12 275 PHE A N 1
ATOM 2206 C CA . PHE A 1 275 ? -1.496 8.402 5.007 1.00 98.12 275 PHE A CA 1
ATOM 2207 C C . PHE A 1 275 ? -1.278 8.374 6.530 1.00 98.12 275 PHE A C 1
ATOM 2209 O O . PHE A 1 275 ? -2.072 7.779 7.259 1.00 98.12 275 PHE A O 1
ATOM 2216 N N . THR A 1 276 ? -0.240 9.041 7.035 1.00 97.56 276 THR A N 1
ATOM 2217 C CA . THR A 1 276 ? 0.061 9.106 8.474 1.00 97.56 276 THR A CA 1
ATOM 2218 C C . THR A 1 276 ? -1.022 9.865 9.241 1.00 97.56 276 THR A C 1
ATOM 2220 O O . THR A 1 276 ? -1.444 9.439 10.320 1.00 97.56 276 THR A O 1
ATOM 2223 N N . VAL A 1 277 ? -1.526 10.964 8.673 1.00 96.81 277 VAL A N 1
ATOM 2224 C CA . VAL A 1 277 ? -2.657 11.720 9.230 1.00 96.81 277 VAL A CA 1
ATOM 2225 C C . VAL A 1 277 ? -3.909 10.847 9.294 1.00 96.81 277 VAL A C 1
ATOM 2227 O O . VAL A 1 277 ? -4.555 10.783 10.344 1.00 96.81 277 VAL A O 1
ATOM 2230 N N . PHE A 1 278 ? -4.231 10.145 8.204 1.00 96.88 278 PHE A N 1
ATOM 2231 C CA . PHE A 1 278 ? -5.335 9.190 8.152 1.00 96.88 278 PHE A CA 1
ATOM 2232 C C . PHE A 1 278 ? -5.185 8.092 9.216 1.00 96.88 278 PHE A C 1
ATOM 2234 O O . PHE A 1 278 ? -6.099 7.885 10.015 1.00 96.88 278 PHE A O 1
ATOM 2241 N N . MET A 1 279 ? -4.022 7.438 9.274 1.00 96.31 279 MET A N 1
ATOM 2242 C CA . MET A 1 279 ? -3.700 6.382 10.235 1.00 96.31 279 MET A CA 1
ATOM 2243 C C . MET A 1 279 ? -3.968 6.826 11.671 1.00 96.31 279 MET A C 1
ATOM 2245 O O . MET A 1 279 ? -4.681 6.140 12.404 1.00 96.31 279 MET A O 1
ATOM 2249 N N . ASN A 1 280 ? -3.423 7.976 12.068 1.00 95.38 280 ASN A N 1
ATOM 2250 C CA . ASN A 1 280 ? -3.540 8.464 13.438 1.00 95.38 280 ASN A CA 1
ATOM 2251 C C . ASN A 1 280 ? -5.002 8.747 13.806 1.00 95.38 280 ASN A C 1
ATOM 2253 O O . ASN A 1 280 ? -5.470 8.313 14.859 1.00 95.38 280 ASN A O 1
ATOM 2257 N N . LYS A 1 281 ? -5.754 9.413 12.919 1.00 95.06 281 LYS A N 1
ATOM 2258 C CA . LYS A 1 281 ? -7.176 9.716 13.149 1.00 95.06 281 LYS A CA 1
ATOM 2259 C C . LYS A 1 281 ? -8.039 8.456 13.194 1.00 95.06 281 LYS A C 1
ATOM 2261 O O . LYS A 1 281 ? -8.923 8.350 14.044 1.00 95.06 281 LYS A O 1
ATOM 2266 N N . TYR A 1 282 ? -7.781 7.507 12.297 1.00 94.75 282 TYR A N 1
ATOM 2267 C CA . TYR A 1 282 ? -8.543 6.268 12.200 1.00 94.75 282 TYR A CA 1
ATOM 2268 C C . TYR A 1 282 ? -8.292 5.362 13.413 1.00 94.75 282 TYR A C 1
ATOM 2270 O O . TYR A 1 282 ? -9.237 4.898 14.045 1.00 94.75 282 TYR A O 1
ATOM 2278 N N . VAL A 1 283 ? -7.032 5.154 13.810 1.00 94.12 283 VAL A N 1
ATOM 2279 C CA . VAL A 1 283 ? -6.681 4.304 14.962 1.00 94.12 283 VAL A CA 1
ATOM 2280 C C . VAL A 1 283 ? -7.231 4.872 16.269 1.00 94.12 283 VAL A C 1
ATOM 2282 O O . VAL A 1 283 ? -7.838 4.123 17.044 1.00 94.12 283 VAL A O 1
ATOM 2285 N N . GLU A 1 284 ? -7.090 6.178 16.495 1.00 90.44 284 GLU A N 1
ATOM 2286 C CA . GLU A 1 284 ? -7.614 6.834 17.699 1.00 90.44 284 GLU A CA 1
ATOM 2287 C C . GLU A 1 284 ? -9.130 7.075 17.648 1.00 90.44 284 GLU A C 1
ATOM 2289 O O . GLU A 1 284 ? -9.714 7.479 18.647 1.00 90.44 284 GLU A O 1
ATOM 2294 N N . ASN A 1 285 ? -9.791 6.744 16.531 1.00 81.81 285 ASN A N 1
ATOM 2295 C CA . ASN A 1 285 ? -11.244 6.827 16.373 1.00 81.81 285 ASN A CA 1
ATOM 2296 C C . ASN A 1 285 ? -11.798 8.218 16.741 1.00 81.81 285 ASN A C 1
ATOM 2298 O O . ASN A 1 285 ? -12.780 8.345 17.470 1.00 81.81 285 ASN A O 1
ATOM 2302 N N . VAL A 1 286 ? -11.145 9.262 16.222 1.00 69.06 286 VAL A N 1
ATOM 2303 C CA . VAL A 1 286 ? -11.389 10.676 16.574 1.00 69.06 286 VAL A CA 1
ATOM 2304 C C . VAL A 1 286 ? -12.764 11.193 16.096 1.00 69.06 286 VAL A C 1
ATOM 2306 O O . VAL A 1 286 ? -13.154 12.301 16.438 1.00 69.06 286 VAL A O 1
ATOM 2309 N N . GLU A 1 287 ? -13.530 10.400 15.337 1.00 56.97 287 GLU A N 1
ATOM 2310 C CA . GLU A 1 287 ? -14.888 10.742 14.869 1.00 56.97 287 GLU A CA 1
ATOM 2311 C C . GLU A 1 287 ? -16.036 10.151 15.724 1.00 56.97 287 GLU A C 1
ATOM 2313 O O . GLU A 1 287 ? -17.184 10.150 15.275 1.00 56.97 287 GLU A O 1
ATOM 2318 N N . LYS A 1 288 ? -15.766 9.658 16.944 1.00 46.91 288 LYS A N 1
ATOM 2319 C CA . LYS A 1 288 ? -16.821 9.451 17.960 1.00 46.91 288 LYS A CA 1
ATOM 2320 C C . LYS A 1 288 ? -17.046 10.696 18.807 1.00 46.91 288 LYS A C 1
ATOM 2322 O O . LYS A 1 288 ? -16.040 11.304 19.227 1.00 46.91 288 LYS A O 1
#

pLDDT: mean 87.16, std 13.63, range [40.78, 98.56]